Protein AF-A0A382ZLI9-F1 (afdb_monomer_lite)

Organism: NCBI:txid408172

Radius of gyration: 22.4 Å; chains: 1; bounding box: 57×38×58 Å

Secondary structure (DSSP, 8-state):
-TT--HHHHHHHHHHHTTPPTTTSHHHHHHHHTTS--TTHHHIIIIIEEE-TTS-EEE-GGGB-TTTSSSSB-HHHHHHHTSPPPPTTSPP-HHHHHHHHHHHHHHHHHHHHHHHHHHHHH--SEEE--SGGGG-HHHHHHHHHHSS-SEEE--S--SHHHHHHHHHHIIIIIIS-PPP-----HHHHHHHHH--S----HHHHHHHHHHTT-------HHHHHHHHHHHHHTT----EE-SSPPPSSS--SSEE-

Foldseek 3Di:
DPPFDLLLLLQQLQQLQAHDGPPRSVVLLVLLVLAAQPCQVVCCVQQWPADQLLRIDGPCVQACVVPDPHGGDPVVCVSLVHGRDHNPDDDDHSSNNSSNNSLVNSLVSVLSNLQNVCVVPVDQEEEDAAPSVVNVVSVVCCPVVNNHPYYHYAQHRHPVCVVVVVVCCCVCPVVVDDDDDDPDPVVVCCVRWQPADFDDPVRVVVVCVVVVHDDDDDDPVRVVVVVVVCVVVVHDDFAAHHGHTDHDDDDRHGGD

Sequence (256 aa):
RWPHSIGMFYSAFTYFLGFRVNEGEYKLMGLSAYGKPKYYDLILNEILDVKNDGSLHLNLKYFAFTYDKVMTNQKFAELFGIPRREENIKAEQIHYDIAASAQKVLEDIMLKMVNHVHKKTGMKNLCLGGGVALNGVANYRILKEGPFESVHIPPSPGDGGSAIGCAQYLYYIHKKQRRIIVQDHAKRIQENVYVGPSFSNDEIKSFLEENNIDYEYLTREQLLQTTAKLISEQNVVGWYQGKIEWGPRALGNRSI

pLDDT: mean 95.66, std 3.53, range [74.06, 98.88]

InterPro domains:
  IPR003696 Carbamoyltransferase [PF02543] (2-167)
  IPR031730 Carbamoyltransferase, C-terminal [PF16861] (228-256)
  IPR038152 Carbamoyltransferase, C-terminal domain superfamily [G3DSA:3.90.870.20] (190-256)
  IPR043129 ATPase, nucleotide binding domain [SSF53067] (6-170)
  IPR051338 NodU/CmcH Carbamoyltransferase [PTHR34847] (2-256)

Structure (mmCIF, N/CA/C/O backbone):
data_AF-A0A382ZLI9-F1
#
_entry.id   AF-A0A382ZLI9-F1
#
loop_
_atom_site.group_PDB
_atom_site.id
_atom_site.type_symbol
_atom_site.label_atom_id
_atom_site.label_alt_id
_atom_site.label_comp_id
_atom_site.label_asym_id
_atom_site.label_entity_id
_atom_site.label_seq_id
_atom_site.pdbx_PDB_ins_code
_atom_site.Cartn_x
_atom_site.Cartn_y
_atom_site.Cartn_z
_atom_site.occupancy
_atom_site.B_iso_or_equiv
_atom_site.auth_seq_id
_atom_site.auth_comp_id
_atom_site.auth_asym_id
_atom_site.auth_atom_id
_atom_site.pdbx_PDB_model_num
ATOM 1 N N . ARG A 1 1 ? 0.701 -5.351 20.140 1.00 74.06 1 ARG A N 1
ATOM 2 C CA . ARG A 1 1 ? 1.267 -6.733 20.131 1.00 74.06 1 ARG A CA 1
ATOM 3 C C . ARG A 1 1 ? 0.155 -7.672 19.693 1.00 74.06 1 ARG A C 1
ATOM 5 O O . ARG A 1 1 ? -0.984 -7.354 20.013 1.00 74.06 1 ARG A O 1
ATOM 12 N N . TRP A 1 2 ? 0.454 -8.766 18.975 1.00 84.06 2 TRP A N 1
ATOM 13 C CA . TRP A 1 2 ? -0.556 -9.778 18.621 1.00 84.06 2 TRP A CA 1
ATOM 14 C C . TRP A 1 2 ? -1.451 -10.102 19.830 1.00 84.06 2 TRP A C 1
ATOM 16 O O . TRP A 1 2 ? -0.901 -10.273 20.923 1.00 84.06 2 TRP A O 1
ATOM 26 N N . PRO A 1 3 ? -2.784 -10.160 19.667 1.00 90.75 3 PRO A N 1
ATOM 27 C CA . PRO A 1 3 ? -3.559 -10.014 18.421 1.00 90.75 3 PRO A CA 1
ATOM 28 C C . PRO A 1 3 ? -3.875 -8.570 17.995 1.00 90.75 3 PRO A C 1
ATOM 30 O O . PRO A 1 3 ? -4.443 -8.346 16.931 1.00 90.75 3 PRO A O 1
ATOM 33 N N . HIS A 1 4 ? -3.510 -7.570 18.792 1.00 95.75 4 HIS A N 1
ATOM 34 C CA . HIS A 1 4 ? -3.874 -6.173 18.565 1.00 95.75 4 HIS A CA 1
ATOM 35 C C . HIS A 1 4 ? -2.957 -5.517 17.522 1.00 95.75 4 HIS A C 1
ATOM 37 O O . HIS A 1 4 ? -1.845 -5.067 17.828 1.00 95.75 4 HIS A O 1
ATOM 43 N N . SER A 1 5 ? -3.427 -5.518 16.273 1.00 95.50 5 SER A N 1
ATOM 44 C CA . SER A 1 5 ? -2.726 -5.007 15.095 1.00 95.50 5 SER A CA 1
ATOM 45 C C . SER A 1 5 ? -3.677 -4.216 14.200 1.00 95.50 5 SER A C 1
ATOM 47 O O . SER A 1 5 ? -4.774 -4.675 13.885 1.00 95.50 5 SER A O 1
ATOM 49 N N . ILE A 1 6 ? -3.216 -3.053 13.736 1.00 96.88 6 ILE A N 1
ATOM 50 C CA . ILE A 1 6 ? -3.929 -2.237 12.748 1.00 96.88 6 ILE A CA 1
ATOM 51 C C . ILE A 1 6 ? -4.066 -2.958 11.394 1.00 96.88 6 ILE A C 1
ATOM 53 O O . ILE A 1 6 ? -5.072 -2.810 10.706 1.00 96.88 6 ILE A O 1
ATOM 57 N N . GLY A 1 7 ? -3.096 -3.810 11.045 1.00 96.62 7 GLY A N 1
ATOM 58 C CA . GLY A 1 7 ? -3.185 -4.664 9.861 1.00 96.62 7 GLY A CA 1
ATOM 59 C C . GLY A 1 7 ? -4.274 -5.726 10.000 1.00 96.62 7 GLY A C 1
ATOM 60 O O . GLY A 1 7 ? -5.036 -5.939 9.063 1.00 96.62 7 GLY A O 1
ATOM 61 N N . MET A 1 8 ? -4.417 -6.331 11.186 1.00 96.50 8 MET A N 1
ATOM 62 C CA . MET A 1 8 ? -5.479 -7.315 11.452 1.00 96.50 8 MET A CA 1
ATOM 63 C C . MET A 1 8 ? -6.866 -6.678 11.458 1.00 96.50 8 MET A C 1
ATOM 65 O O . MET A 1 8 ? -7.803 -7.265 10.924 1.00 96.50 8 MET A O 1
ATOM 69 N N . PHE A 1 9 ? -6.985 -5.462 12.001 1.00 97.94 9 PHE A N 1
ATOM 70 C CA . PHE A 1 9 ? -8.187 -4.641 11.871 1.00 97.94 9 PHE A CA 1
ATOM 71 C C . PHE A 1 9 ? -8.585 -4.489 10.399 1.00 97.94 9 PHE A C 1
ATOM 73 O O . PHE A 1 9 ? -9.679 -4.888 10.011 1.00 97.94 9 PHE A O 1
ATOM 80 N N . TYR A 1 10 ? -7.676 -3.988 9.564 1.00 98.25 10 TYR A N 1
ATOM 81 C CA . TYR A 1 10 ? -7.975 -3.715 8.160 1.00 98.25 10 TYR A CA 1
ATOM 82 C C . TYR A 1 10 ? -8.255 -4.996 7.354 1.00 98.25 10 TYR A C 1
ATOM 84 O O . TYR A 1 10 ? -9.170 -5.045 6.531 1.00 98.25 10 TYR A O 1
ATOM 92 N N . SER A 1 11 ? -7.531 -6.075 7.661 1.00 97.44 11 SER A N 1
ATOM 93 C CA . SER A 1 11 ? -7.738 -7.406 7.076 1.00 97.44 11 SER A CA 1
ATOM 94 C C . SER A 1 11 ? -9.110 -7.987 7.433 1.00 97.44 11 SER A C 1
ATOM 96 O O . SER A 1 11 ? -9.738 -8.655 6.616 1.00 97.44 11 SER A O 1
ATOM 98 N N . ALA A 1 12 ? -9.621 -7.719 8.637 1.00 98.06 12 ALA A N 1
ATOM 99 C CA . ALA A 1 12 ? -10.939 -8.189 9.049 1.00 98.06 12 ALA A CA 1
ATOM 100 C C . ALA A 1 12 ? -12.072 -7.512 8.269 1.00 98.06 12 ALA A C 1
ATOM 102 O O . ALA A 1 12 ? -12.999 -8.196 7.843 1.00 98.06 12 ALA A O 1
ATOM 103 N N . PHE A 1 13 ? -11.973 -6.206 8.004 1.00 98.44 13 PHE A N 1
ATOM 104 C CA . PHE A 1 13 ? -12.911 -5.515 7.109 1.00 98.44 13 PHE A CA 1
ATOM 105 C C . PHE A 1 13 ? -12.759 -5.974 5.658 1.00 98.44 13 PHE A C 1
ATOM 107 O O . PHE A 1 13 ? -13.758 -6.152 4.966 1.00 98.44 13 PHE A O 1
ATOM 114 N N . THR A 1 14 ? -11.527 -6.237 5.216 1.00 98.00 14 THR A N 1
ATOM 115 C CA . THR A 1 14 ? -11.241 -6.792 3.883 1.00 98.00 14 THR A CA 1
ATOM 116 C C . THR A 1 14 ? -11.972 -8.124 3.699 1.00 98.00 14 THR A C 1
ATOM 118 O O . THR A 1 14 ? -12.732 -8.293 2.746 1.00 98.00 14 THR A O 1
ATOM 121 N N . TYR A 1 15 ? -11.837 -9.021 4.677 1.00 97.81 15 TYR A N 1
ATOM 122 C CA . TYR A 1 15 ? -12.546 -10.297 4.731 1.00 97.81 15 TYR A CA 1
ATOM 123 C C . TYR A 1 15 ? -14.068 -10.134 4.825 1.00 97.81 15 TYR A C 1
ATOM 125 O O . TYR A 1 15 ? -14.816 -10.828 4.130 1.00 97.81 15 TYR A O 1
ATOM 133 N N . PHE A 1 16 ? -14.539 -9.217 5.678 1.00 98.25 16 PHE A N 1
ATOM 134 C CA . PHE A 1 16 ? -15.965 -8.984 5.896 1.00 98.25 16 PHE A CA 1
ATOM 135 C C . PHE A 1 16 ? -16.672 -8.501 4.622 1.00 98.25 16 PHE A C 1
ATOM 137 O O . PHE A 1 16 ? -17.784 -8.929 4.317 1.00 98.25 16 PHE A O 1
ATOM 144 N N . LEU A 1 17 ? -15.990 -7.669 3.833 1.00 97.88 17 LEU A N 1
ATOM 145 C CA . LEU A 1 17 ? -16.470 -7.168 2.546 1.00 97.88 17 LEU A CA 1
ATOM 146 C C . LEU A 1 17 ? -16.153 -8.115 1.376 1.00 97.88 17 LEU A C 1
ATOM 148 O O . LEU A 1 17 ? -16.248 -7.727 0.211 1.00 97.88 17 LEU A O 1
ATOM 152 N N . GLY A 1 18 ? -15.837 -9.377 1.667 1.00 96.69 18 GLY A N 1
ATOM 153 C CA . GLY A 1 18 ? -15.761 -10.442 0.671 1.00 96.69 18 GLY A CA 1
ATOM 154 C C . GLY A 1 18 ? -14.494 -10.438 -0.170 1.00 96.69 18 GLY A C 1
ATOM 155 O O . GLY A 1 18 ? -14.489 -11.041 -1.237 1.00 96.69 18 GLY A O 1
ATOM 156 N N . PHE A 1 19 ? -13.436 -9.761 0.274 1.00 96.44 19 PHE A N 1
ATOM 157 C CA . PHE A 1 19 ? -12.132 -9.825 -0.374 1.00 96.44 19 PHE A CA 1
ATOM 158 C C . PHE A 1 19 ? -11.202 -10.800 0.348 1.00 96.44 19 PHE A C 1
ATOM 160 O O . PHE A 1 19 ? -11.315 -11.045 1.551 1.00 96.44 19 PHE A O 1
ATOM 167 N N . ARG A 1 20 ? -10.247 -11.350 -0.403 1.00 94.44 20 ARG A N 1
ATOM 168 C CA . ARG A 1 20 ? -9.240 -12.272 0.121 1.00 94.44 20 ARG A CA 1
ATOM 169 C C . ARG A 1 20 ? -8.236 -11.543 1.016 1.00 94.44 20 ARG A C 1
ATOM 171 O O . ARG A 1 20 ? -7.722 -10.499 0.643 1.00 94.44 20 ARG A O 1
ATOM 178 N N . VAL A 1 21 ? -7.941 -12.096 2.187 1.00 92.75 21 VAL A N 1
ATOM 179 C CA . VAL A 1 21 ? -6.941 -11.539 3.118 1.00 92.75 21 VAL A CA 1
ATOM 180 C C . VAL A 1 21 ? -5.531 -11.693 2.540 1.00 92.75 21 VAL A C 1
ATOM 182 O O . VAL A 1 21 ? -5.254 -12.690 1.875 1.00 92.75 21 VAL A O 1
ATOM 185 N N . ASN A 1 22 ? -4.652 -10.727 2.813 1.00 86.88 22 ASN A N 1
ATOM 186 C CA . ASN A 1 22 ? -3.278 -10.578 2.308 1.00 86.88 22 ASN A CA 1
ATOM 187 C C . ASN A 1 22 ? -3.155 -10.268 0.806 1.00 86.88 22 ASN A C 1
ATOM 189 O O . ASN A 1 22 ? -2.046 -10.094 0.304 1.00 86.88 22 ASN A O 1
ATOM 193 N N . GLU A 1 23 ? -4.275 -10.196 0.091 1.00 86.94 23 GLU A N 1
ATOM 194 C CA . GLU A 1 23 ? -4.329 -9.859 -1.334 1.00 86.94 23 GLU A CA 1
ATOM 195 C C . GLU A 1 23 ? -5.367 -8.770 -1.628 1.00 86.94 23 GLU A C 1
ATOM 197 O O . GLU A 1 23 ? -5.248 -8.051 -2.607 1.00 86.94 23 GLU A O 1
ATOM 202 N N . GLY A 1 24 ? -6.414 -8.642 -0.821 1.00 92.62 24 GLY A N 1
ATOM 203 C CA . GLY A 1 24 ? -7.594 -7.829 -1.095 1.00 92.62 24 GLY A CA 1
ATOM 204 C C . GLY A 1 24 ? -7.606 -6.474 -0.402 1.00 92.62 24 GLY A C 1
ATOM 205 O O . GLY A 1 24 ? -8.517 -5.685 -0.640 1.00 92.62 24 GLY A O 1
ATOM 206 N N . GLU A 1 25 ? -6.620 -6.159 0.433 1.00 95.88 25 GLU A N 1
ATOM 207 C CA . GLU A 1 25 ? -6.584 -4.916 1.209 1.00 95.88 25 GLU A CA 1
ATOM 208 C C . GLU A 1 25 ? -6.544 -3.690 0.283 1.00 95.88 25 GLU A C 1
ATOM 210 O O . GLU A 1 25 ? -7.171 -2.670 0.563 1.00 95.88 25 GLU A O 1
ATOM 215 N N . TYR A 1 26 ? -5.887 -3.788 -0.878 1.00 93.69 26 TYR A N 1
ATOM 216 C CA . TYR A 1 26 ? -5.930 -2.709 -1.870 1.00 93.69 26 TYR A CA 1
ATOM 217 C C . TYR A 1 26 ? -7.315 -2.563 -2.520 1.00 93.69 26 TYR A C 1
ATOM 219 O O . TYR A 1 26 ? -7.670 -1.460 -2.937 1.00 93.69 26 TYR A O 1
ATOM 227 N N . LYS A 1 27 ? -8.104 -3.646 -2.600 1.00 95.62 27 LYS A N 1
ATOM 228 C CA . LYS A 1 27 ? -9.494 -3.595 -3.072 1.00 95.62 27 LYS A CA 1
ATOM 229 C C . LYS A 1 27 ? -10.368 -2.902 -2.037 1.00 95.62 27 LYS A C 1
ATOM 231 O O . LYS A 1 27 ? -11.158 -2.055 -2.428 1.00 95.62 27 LYS A O 1
ATOM 236 N N . LEU A 1 28 ? -10.181 -3.175 -0.739 1.00 97.69 28 LEU A N 1
ATOM 237 C CA . LEU A 1 28 ? -10.840 -2.423 0.339 1.00 97.69 28 LEU A CA 1
ATOM 238 C C . LEU A 1 28 ? -10.507 -0.925 0.254 1.00 97.69 28 LEU A C 1
ATOM 240 O O . LEU A 1 28 ? -11.407 -0.088 0.322 1.00 97.69 28 LEU A O 1
ATOM 244 N N . MET A 1 29 ? -9.233 -0.593 0.031 1.00 97.69 29 MET A N 1
ATOM 245 C CA . MET A 1 29 ? -8.782 0.787 -0.155 1.00 97.69 29 MET A CA 1
ATOM 246 C C . MET A 1 29 ? -9.472 1.450 -1.355 1.00 97.69 29 MET A C 1
ATOM 248 O O . MET A 1 29 ? -9.994 2.551 -1.216 1.00 97.69 29 MET A O 1
ATOM 252 N N . GLY A 1 30 ? -9.547 0.786 -2.512 1.00 97.06 30 GLY A N 1
ATOM 253 C CA . GLY A 1 30 ? -10.284 1.304 -3.672 1.00 97.06 30 GLY A CA 1
ATOM 254 C C . GLY A 1 30 ? -11.791 1.425 -3.422 1.00 97.06 30 GLY A C 1
ATOM 255 O O . GLY A 1 30 ? -12.401 2.432 -3.767 1.00 97.06 30 GLY A O 1
ATOM 256 N N . LEU A 1 31 ? -12.381 0.431 -2.754 1.00 96.88 31 LEU A N 1
ATOM 257 C CA . LEU A 1 31 ? -13.801 0.385 -2.403 1.00 96.88 31 LEU A CA 1
ATOM 258 C C . LEU A 1 31 ? -14.208 1.572 -1.518 1.00 96.88 31 LEU A C 1
ATOM 260 O O . LEU A 1 31 ? -15.302 2.112 -1.669 1.00 96.88 31 LEU A O 1
ATOM 264 N N . SER A 1 32 ? -13.309 2.000 -0.629 1.00 98.31 32 SER A N 1
ATOM 265 C CA . SER A 1 32 ? -13.537 3.106 0.304 1.00 98.31 32 SER A CA 1
ATOM 266 C C . SER A 1 32 ? -13.829 4.447 -0.383 1.00 98.31 32 SER A C 1
ATOM 268 O O . SER A 1 32 ? -14.565 5.263 0.167 1.00 98.31 32 SER A O 1
ATOM 270 N N . ALA A 1 33 ? -13.329 4.657 -1.607 1.00 97.88 33 ALA A N 1
ATOM 271 C CA . ALA A 1 33 ? -13.516 5.899 -2.358 1.00 97.88 33 ALA A CA 1
ATOM 272 C C . ALA A 1 33 ? -14.968 6.122 -2.829 1.00 97.88 33 ALA A C 1
ATOM 274 O O . ALA A 1 33 ? -15.342 7.247 -3.150 1.00 97.88 33 ALA A O 1
ATOM 275 N N . TYR A 1 34 ? -15.791 5.069 -2.854 1.00 97.94 34 TYR A N 1
ATOM 276 C CA . TYR A 1 34 ? -17.194 5.122 -3.284 1.00 97.94 34 TYR A CA 1
ATOM 277 C C . TYR A 1 34 ? -18.180 5.350 -2.123 1.00 97.94 34 TYR A C 1
ATOM 279 O O . TYR A 1 34 ? -19.394 5.419 -2.333 1.00 97.94 34 TYR A O 1
ATOM 287 N N . GLY A 1 35 ? -17.684 5.420 -0.886 1.00 98.25 35 GLY A N 1
ATOM 288 C CA . GLY A 1 35 ? -18.507 5.468 0.319 1.00 98.25 35 GLY A CA 1
ATOM 289 C C . GLY A 1 35 ? -18.445 6.788 1.072 1.00 98.25 35 GLY A C 1
ATOM 290 O O . GLY A 1 35 ? -17.661 7.688 0.773 1.00 98.25 35 GLY A O 1
ATOM 291 N N . LYS A 1 36 ? -19.265 6.880 2.118 1.00 98.62 36 LYS A N 1
ATOM 292 C CA . LYS A 1 36 ? -19.167 7.896 3.171 1.00 98.62 36 LYS A CA 1
ATOM 293 C C . LYS A 1 36 ? -18.869 7.208 4.504 1.00 98.62 36 LYS A C 1
ATOM 295 O O . LYS A 1 36 ? -19.471 6.174 4.778 1.00 98.62 36 LYS A O 1
ATOM 300 N N . PRO A 1 37 ? -18.017 7.776 5.375 1.00 98.56 37 PRO A N 1
ATOM 301 C CA . PRO A 1 37 ? -17.564 7.112 6.596 1.00 98.56 37 PRO A CA 1
ATOM 302 C C . PRO A 1 37 ? -18.619 7.114 7.725 1.00 98.56 37 PRO A C 1
ATOM 304 O O . PRO A 1 37 ? -18.332 7.512 8.851 1.00 98.56 37 PRO A O 1
ATOM 307 N N . LYS A 1 38 ? -19.838 6.633 7.458 1.00 98.56 38 LYS A N 1
ATOM 308 C CA . LYS A 1 38 ? -20.991 6.652 8.379 1.00 98.56 38 LYS A CA 1
ATOM 309 C C . LYS A 1 38 ? -20.807 5.806 9.640 1.00 98.56 38 LYS A C 1
ATOM 311 O O . LYS A 1 38 ? -21.362 6.136 10.676 1.00 98.56 38 LYS A O 1
ATOM 316 N N . TYR A 1 39 ? -20.020 4.738 9.558 1.00 98.75 39 TYR A N 1
ATOM 317 C CA . TYR A 1 39 ? -19.729 3.818 10.661 1.00 98.75 39 TYR A CA 1
ATOM 318 C C . TYR A 1 39 ? -18.438 4.167 11.414 1.00 98.75 39 TYR A C 1
ATOM 320 O O . TYR A 1 39 ? -17.938 3.348 12.178 1.00 98.75 39 TYR A O 1
ATOM 328 N N . TYR A 1 40 ? -17.859 5.352 11.193 1.00 98.75 40 TYR A N 1
ATOM 329 C CA . TYR A 1 40 ? -16.583 5.734 11.805 1.00 98.75 40 TYR A CA 1
ATOM 330 C C . TYR A 1 40 ? -16.649 5.693 13.340 1.00 98.75 40 TYR A C 1
ATOM 332 O O . TYR A 1 40 ? -15.834 5.016 13.967 1.00 98.75 40 TYR A O 1
ATOM 340 N N . ASP A 1 41 ? -17.657 6.340 13.932 1.00 98.44 41 ASP A N 1
ATOM 341 C CA . ASP A 1 41 ? -17.822 6.376 15.389 1.00 98.44 41 ASP A CA 1
ATOM 342 C C . ASP A 1 41 ? -18.170 4.993 15.950 1.00 98.44 41 ASP A C 1
ATOM 344 O O . ASP A 1 41 ? -17.634 4.590 16.977 1.00 98.44 41 ASP A O 1
ATOM 348 N N . LEU A 1 42 ? -19.002 4.221 15.239 1.00 98.62 42 LEU A N 1
ATOM 349 C CA . LEU A 1 42 ? -19.332 2.846 15.626 1.00 98.62 42 LEU A CA 1
ATOM 350 C C . LEU A 1 42 ? -18.069 1.983 15.734 1.00 98.62 42 LEU A C 1
ATOM 352 O O . LEU A 1 42 ? -17.870 1.286 16.726 1.00 98.62 42 LEU A O 1
ATOM 356 N N . ILE A 1 43 ? -17.190 2.054 14.732 1.00 98.62 43 ILE A N 1
ATOM 357 C CA . ILE A 1 43 ? -15.939 1.294 14.714 1.00 98.62 43 ILE A CA 1
ATOM 358 C C . ILE A 1 43 ? -15.028 1.716 15.874 1.00 98.62 43 ILE A C 1
ATOM 360 O O . ILE A 1 43 ? -14.469 0.849 16.547 1.00 98.62 43 ILE A O 1
ATOM 364 N N . LEU A 1 44 ? -14.880 3.019 16.125 1.00 97.38 44 LEU A N 1
ATOM 365 C CA . LEU A 1 44 ? -14.038 3.515 17.217 1.00 97.38 44 LEU A CA 1
ATOM 366 C C . LEU A 1 44 ? -14.583 3.209 18.610 1.00 97.38 44 LEU A C 1
ATOM 368 O O . LEU A 1 44 ? -13.788 3.101 19.534 1.00 97.38 44 LEU A O 1
ATOM 372 N N . ASN A 1 45 ? -15.899 3.086 18.763 1.00 97.50 45 ASN A N 1
ATOM 373 C CA . ASN A 1 45 ? -16.515 2.831 20.062 1.00 97.50 45 ASN A CA 1
ATOM 374 C C . ASN A 1 45 ? -16.604 1.332 20.382 1.00 97.50 45 ASN A C 1
ATOM 376 O O . ASN A 1 45 ? -16.458 0.942 21.537 1.00 97.50 45 ASN A O 1
ATOM 380 N N . GLU A 1 46 ? -16.835 0.487 19.373 1.00 98.19 46 GLU A N 1
ATOM 381 C CA . GLU A 1 46 ? -17.130 -0.937 19.583 1.00 98.19 46 GLU A CA 1
ATOM 382 C C . GLU A 1 46 ? -15.966 -1.863 19.226 1.00 98.19 46 GLU A C 1
ATOM 384 O O . GLU A 1 46 ? -15.692 -2.829 19.944 1.00 98.19 46 GLU A O 1
ATOM 389 N N . ILE A 1 47 ? -15.281 -1.605 18.108 1.00 97.94 47 ILE A N 1
ATOM 390 C CA . ILE A 1 47 ? -14.295 -2.536 17.535 1.00 97.94 47 ILE A CA 1
ATOM 391 C C . ILE A 1 47 ? -12.887 -2.292 18.088 1.00 97.94 47 ILE A C 1
ATOM 393 O O . ILE A 1 47 ? -12.079 -3.226 18.161 1.00 97.94 47 ILE A O 1
ATOM 397 N N . LEU A 1 48 ? -12.575 -1.056 18.468 1.00 96.88 48 LEU A N 1
ATOM 398 C CA . LEU A 1 48 ? -11.235 -0.621 18.844 1.00 96.88 48 LEU A CA 1
ATOM 399 C C . LEU A 1 48 ? -11.247 0.168 20.152 1.00 96.88 48 LEU A C 1
ATOM 401 O O . LEU A 1 48 ? -12.149 0.943 20.412 1.00 96.88 48 LEU A O 1
ATOM 405 N N . ASP A 1 49 ? -10.172 0.043 20.920 1.00 96.56 49 ASP A N 1
ATOM 406 C CA . ASP A 1 49 ? -9.775 1.009 21.940 1.00 96.56 49 ASP A CA 1
ATOM 407 C C . ASP A 1 49 ? -8.467 1.659 21.479 1.00 96.56 49 ASP A C 1
ATOM 409 O O . ASP A 1 49 ? -7.415 1.016 21.505 1.00 96.56 49 ASP A O 1
ATOM 413 N N . VAL A 1 50 ? -8.537 2.903 20.995 1.00 97.25 50 VAL A N 1
ATOM 414 C CA . VAL A 1 50 ? -7.395 3.651 20.442 1.00 97.25 50 VAL A CA 1
ATOM 415 C C . VAL A 1 50 ? -6.955 4.732 21.421 1.00 97.25 50 VAL A C 1
ATOM 417 O O . VAL A 1 50 ? -7.743 5.584 21.828 1.00 97.25 50 VAL A O 1
ATOM 420 N N . LYS A 1 51 ? -5.665 4.760 21.756 1.00 96.88 51 LYS A N 1
ATOM 421 C CA . LYS A 1 51 ? -5.070 5.782 22.623 1.00 96.88 51 LYS A CA 1
ATOM 422 C C . LYS A 1 51 ? -4.507 6.954 21.821 1.00 96.88 51 LYS A C 1
ATOM 424 O O . LYS A 1 51 ? -4.347 6.911 20.601 1.00 96.88 51 LYS A O 1
ATOM 429 N N . ASN A 1 52 ? -4.176 8.036 22.523 1.00 96.12 52 ASN A N 1
ATOM 430 C CA . ASN A 1 52 ? -3.676 9.270 21.905 1.00 96.12 52 ASN A CA 1
ATOM 431 C C . ASN A 1 52 ? -2.333 9.111 21.177 1.00 96.12 52 ASN A C 1
ATOM 433 O O . ASN A 1 52 ? -2.041 9.897 20.279 1.00 96.12 52 ASN A O 1
ATOM 437 N N . ASP A 1 53 ? -1.533 8.111 21.541 1.00 96.25 53 ASP A N 1
ATOM 438 C CA . ASP A 1 53 ? -0.284 7.758 20.861 1.00 96.25 53 ASP A CA 1
ATOM 439 C C . ASP A 1 53 ? -0.482 6.838 19.643 1.00 96.25 53 ASP A C 1
ATOM 441 O O . ASP A 1 53 ? 0.485 6.470 18.981 1.00 96.25 53 ASP A O 1
ATOM 445 N N . GLY A 1 54 ? -1.728 6.468 19.339 1.00 96.19 54 GLY A N 1
ATOM 446 C CA . GLY A 1 54 ? -2.068 5.533 18.273 1.00 96.19 54 GLY A CA 1
ATOM 447 C C . GLY A 1 54 ? -1.912 4.065 18.667 1.00 96.19 54 GLY A C 1
ATOM 448 O O . GLY A 1 54 ? -2.216 3.199 17.850 1.00 96.19 54 GLY A O 1
ATOM 449 N N . SER A 1 55 ? -1.487 3.747 19.895 1.00 96.00 55 SER A N 1
ATOM 450 C CA . SER A 1 55 ? -1.602 2.377 20.397 1.00 96.00 55 SER A CA 1
ATOM 451 C C . SER A 1 55 ? -3.074 1.961 20.426 1.00 96.00 55 SER A C 1
ATOM 453 O O . SER A 1 55 ? -3.966 2.782 20.651 1.00 96.00 55 SER A O 1
ATOM 455 N N . LEU A 1 56 ? -3.334 0.690 20.127 1.00 96.62 56 LEU A N 1
ATOM 456 C CA . LEU A 1 56 ? -4.693 0.186 19.968 1.00 96.62 56 LEU A CA 1
ATOM 457 C C . LEU A 1 56 ? -4.854 -1.204 20.567 1.00 96.62 56 LEU A C 1
ATOM 459 O O . LEU A 1 56 ? -3.938 -2.030 20.500 1.00 96.62 56 LEU A O 1
ATOM 463 N N . HIS A 1 57 ? -6.062 -1.483 21.044 1.00 97.19 57 HIS A N 1
ATOM 464 C CA . HIS A 1 57 ? -6.548 -2.825 21.322 1.00 97.19 57 HIS A CA 1
ATOM 465 C C . HIS A 1 57 ? -7.799 -3.120 20.499 1.00 97.19 57 HIS A C 1
ATOM 467 O O . HIS A 1 57 ? -8.764 -2.369 20.507 1.00 97.19 57 HIS A O 1
ATOM 473 N N . LEU A 1 58 ? -7.776 -4.244 19.785 1.00 97.75 58 LEU A N 1
ATOM 474 C CA . LEU A 1 58 ? -8.972 -4.809 19.161 1.00 97.75 58 LEU A CA 1
ATOM 475 C C . LEU A 1 58 ? -9.903 -5.403 20.219 1.00 97.75 58 LEU A C 1
ATOM 477 O O . LEU A 1 58 ? -9.448 -6.179 21.065 1.00 97.75 58 LEU A O 1
ATOM 481 N N . ASN A 1 59 ? -11.198 -5.122 20.111 1.00 97.44 59 ASN A N 1
ATOM 482 C CA . ASN A 1 59 ? -12.230 -5.808 20.873 1.00 97.44 59 ASN A CA 1
ATOM 483 C C . ASN A 1 59 ? -12.468 -7.206 20.286 1.00 97.44 59 ASN A C 1
ATOM 485 O O . ASN A 1 59 ? -13.258 -7.396 19.359 1.00 97.44 59 ASN A O 1
ATOM 489 N N . LEU A 1 60 ? -11.767 -8.201 20.838 1.00 96.62 60 LEU A N 1
ATOM 490 C CA . LEU A 1 60 ? -11.738 -9.578 20.329 1.00 96.62 60 LEU A CA 1
ATOM 491 C C . LEU A 1 60 ? -13.109 -10.274 20.311 1.00 96.62 60 LEU A C 1
ATOM 493 O O . LEU A 1 60 ? -13.248 -11.295 19.645 1.00 96.62 60 LEU A O 1
ATOM 497 N N . LYS A 1 61 ? -14.142 -9.702 20.951 1.00 97.06 61 LYS A N 1
ATOM 498 C CA . LYS A 1 61 ? -15.537 -10.165 20.863 1.00 97.06 61 LYS A CA 1
ATOM 499 C C . LYS A 1 61 ? -16.031 -10.297 19.417 1.00 97.06 61 LYS A C 1
ATOM 501 O O . LYS A 1 61 ? -16.859 -11.169 19.160 1.00 97.06 61 LYS A O 1
ATOM 506 N N . TYR A 1 62 ? -15.555 -9.451 18.504 1.00 97.62 62 TYR A N 1
ATOM 507 C CA . TYR A 1 62 ? -16.022 -9.383 17.112 1.00 97.62 62 TYR A CA 1
ATOM 508 C C . TYR A 1 62 ? -15.133 -10.160 16.122 1.00 97.62 62 TYR A C 1
ATOM 510 O O . TYR A 1 62 ? -15.466 -10.297 14.945 1.00 97.62 62 TYR A O 1
ATOM 518 N N . PHE A 1 63 ? -13.998 -10.685 16.583 1.00 97.25 63 PHE A N 1
ATOM 519 C CA . PHE A 1 63 ? -13.001 -11.319 15.726 1.00 97.25 63 PHE A CA 1
ATOM 520 C C . PHE A 1 63 ? -12.932 -12.825 15.970 1.00 97.25 63 PHE A C 1
ATOM 522 O O . PHE A 1 63 ? -13.235 -13.308 17.062 1.00 97.25 63 PHE A O 1
ATOM 529 N N . ALA A 1 64 ? -12.532 -13.559 14.934 1.00 96.44 64 ALA A N 1
ATOM 530 C CA . ALA A 1 64 ? -12.427 -15.016 14.959 1.00 96.44 64 ALA A CA 1
ATOM 531 C C . ALA A 1 64 ? -11.013 -15.544 14.688 1.00 96.44 64 ALA A C 1
ATOM 533 O O . ALA A 1 64 ? -10.710 -16.672 15.056 1.00 96.44 64 ALA A O 1
ATOM 534 N N . PHE A 1 65 ? -10.105 -14.716 14.160 1.00 94.94 65 PHE A N 1
ATOM 535 C CA . PHE A 1 65 ? -8.760 -15.136 13.735 1.00 94.94 65 PHE A CA 1
ATOM 536 C C . PHE A 1 65 ? -7.845 -15.655 14.863 1.00 94.94 65 PHE A C 1
ATOM 538 O O . PHE A 1 65 ? -6.716 -16.067 14.607 1.00 94.94 65 PHE A O 1
ATOM 545 N N . THR A 1 66 ? -8.276 -15.578 16.124 1.00 92.75 66 THR A N 1
ATOM 546 C CA . THR A 1 66 ? -7.554 -16.148 17.270 1.00 92.75 66 THR A CA 1
ATOM 547 C C . THR A 1 66 ? -7.976 -17.579 17.604 1.00 92.75 66 THR A C 1
ATOM 549 O O . THR A 1 66 ? -7.244 -18.248 18.328 1.00 92.75 66 THR A O 1
ATOM 552 N N . TYR A 1 67 ? -9.124 -18.051 17.107 1.00 93.00 67 TYR A N 1
ATOM 553 C CA . TYR A 1 67 ? -9.670 -19.386 17.393 1.00 93.00 67 TYR A CA 1
ATOM 554 C C . TYR A 1 67 ? -10.259 -20.101 16.167 1.00 93.00 67 TYR A C 1
ATOM 556 O O . TYR A 1 67 ? -10.668 -21.253 16.283 1.00 93.00 67 TYR A O 1
ATOM 564 N N . ASP A 1 68 ? -10.293 -19.452 15.004 1.00 92.56 68 ASP A N 1
ATOM 565 C CA . ASP A 1 68 ? -10.830 -19.985 13.753 1.00 92.56 68 ASP A CA 1
ATOM 566 C C . ASP A 1 68 ? -9.978 -19.529 12.548 1.00 92.56 68 ASP A C 1
ATOM 568 O O . ASP A 1 68 ? -9.089 -18.682 12.665 1.00 92.56 68 ASP A O 1
ATOM 572 N N . LYS A 1 69 ? -10.250 -20.088 11.367 1.00 91.25 69 LYS A N 1
ATOM 573 C CA . LYS A 1 69 ? -9.607 -19.776 10.080 1.00 91.25 69 LYS A CA 1
ATOM 574 C C . LYS A 1 69 ? -10.237 -18.577 9.359 1.00 91.25 69 LYS A C 1
ATOM 576 O O . LYS A 1 69 ? -9.864 -18.282 8.226 1.00 91.25 69 LYS A O 1
ATOM 581 N N . VAL A 1 70 ? -11.193 -17.902 9.994 1.00 94.75 70 VAL A N 1
ATOM 582 C CA . VAL A 1 70 ? -11.908 -16.732 9.461 1.00 94.75 70 VAL A CA 1
ATOM 583 C C . VAL A 1 70 ? -11.582 -15.481 10.276 1.00 94.75 70 VAL A C 1
ATOM 585 O O . VAL A 1 70 ? -11.183 -15.570 11.435 1.00 94.75 70 VAL A O 1
ATOM 588 N N . MET A 1 71 ? -11.739 -14.291 9.690 1.00 96.44 71 MET A N 1
ATOM 589 C CA . MET A 1 71 ? -11.331 -13.053 10.373 1.00 96.44 71 MET A CA 1
ATOM 590 C C . MET A 1 71 ? -12.375 -12.528 11.359 1.00 96.44 71 MET A C 1
ATOM 592 O O . MET A 1 71 ? -12.024 -12.054 12.441 1.00 96.44 71 MET A O 1
ATOM 596 N N . THR A 1 72 ? -13.652 -12.601 10.990 1.00 97.44 72 THR A N 1
ATOM 597 C CA . THR A 1 72 ? -14.780 -12.016 11.725 1.00 97.44 72 THR A CA 1
ATOM 598 C C . THR A 1 72 ? -15.809 -13.083 12.084 1.00 97.44 72 THR A C 1
ATOM 600 O O . THR A 1 72 ? -15.909 -14.103 11.405 1.00 97.44 72 THR A O 1
ATOM 603 N N . ASN A 1 73 ? -16.559 -12.862 13.166 1.00 97.31 73 ASN A N 1
ATOM 604 C CA . ASN A 1 73 ? -17.621 -13.766 13.619 1.00 97.31 73 ASN A CA 1
ATOM 605 C C . ASN A 1 73 ? -19.021 -13.163 13.408 1.00 97.31 73 ASN A C 1
ATOM 607 O O . ASN A 1 73 ? -19.171 -12.051 12.901 1.00 97.31 73 ASN A O 1
ATOM 611 N N . GLN A 1 74 ? -20.055 -13.887 13.843 1.00 97.38 74 GLN A N 1
ATOM 612 C CA . GLN A 1 74 ? -21.451 -13.465 13.713 1.00 97.38 74 GLN A CA 1
ATOM 613 C C . GLN A 1 74 ? -21.742 -12.106 14.372 1.00 97.38 74 GLN A C 1
ATOM 615 O O . GLN A 1 74 ? -22.479 -11.302 13.811 1.00 97.38 74 GLN A O 1
ATOM 620 N N . LYS A 1 75 ? -21.100 -11.793 15.505 1.00 98.00 75 LYS A N 1
ATOM 621 C CA . LYS A 1 75 ? -21.283 -10.503 16.189 1.00 98.00 75 LYS A CA 1
ATOM 622 C C . LYS A 1 75 ? -20.792 -9.331 15.342 1.00 98.00 75 LYS A C 1
ATOM 624 O O . LYS A 1 75 ? -21.313 -8.230 15.467 1.00 98.00 75 LYS A O 1
ATOM 629 N N . PHE A 1 76 ? -19.785 -9.550 14.493 1.00 98.31 76 PHE A N 1
ATOM 630 C CA . PHE A 1 76 ? -19.329 -8.544 13.534 1.00 98.31 76 PHE A CA 1
ATOM 631 C C . PHE A 1 76 ? -20.418 -8.264 12.493 1.00 98.31 76 PHE A C 1
ATOM 633 O O . PHE A 1 76 ? -20.714 -7.108 12.220 1.00 98.31 76 PHE A O 1
ATOM 640 N N . ALA A 1 77 ? -21.051 -9.310 11.952 1.00 98.06 77 ALA A N 1
ATOM 641 C CA . ALA A 1 77 ? -22.162 -9.167 11.011 1.00 98.06 77 ALA A CA 1
ATOM 642 C C . ALA A 1 77 ? -23.363 -8.447 11.649 1.00 98.06 77 ALA A C 1
ATOM 644 O O . ALA A 1 77 ? -23.897 -7.498 11.080 1.00 98.06 77 ALA A O 1
ATOM 645 N N . GLU A 1 78 ? -23.732 -8.840 12.871 1.00 98.31 78 GLU A N 1
ATOM 646 C CA . GLU A 1 78 ? -24.793 -8.194 13.653 1.00 98.31 78 GLU A CA 1
ATOM 647 C C . GLU A 1 78 ? -24.510 -6.705 13.894 1.00 98.31 78 GLU A C 1
ATOM 649 O O . GLU A 1 78 ? -25.415 -5.888 13.745 1.00 98.31 78 GLU A O 1
ATOM 654 N N . LEU A 1 79 ? -23.258 -6.338 14.197 1.00 98.31 79 LEU A N 1
ATOM 655 C CA . LEU A 1 79 ? -22.861 -4.948 14.442 1.00 98.31 79 LEU A CA 1
ATOM 656 C C . LEU A 1 79 ? -23.113 -4.036 13.231 1.00 98.31 79 LEU A C 1
ATOM 658 O O . LEU A 1 79 ? -23.512 -2.885 13.402 1.00 98.31 79 LEU A O 1
ATOM 662 N N . PHE A 1 80 ? -22.885 -4.538 12.016 1.00 98.06 80 PHE A N 1
ATOM 663 C CA . PHE A 1 80 ? -23.100 -3.780 10.777 1.00 98.06 80 PHE A CA 1
ATOM 664 C C . PHE A 1 80 ? -24.476 -4.020 10.144 1.00 98.06 80 PHE A C 1
ATOM 666 O O . PHE A 1 80 ? -24.803 -3.379 9.146 1.00 98.06 80 PHE A O 1
ATOM 673 N N . GLY A 1 81 ? -25.286 -4.917 10.712 1.00 97.69 81 GLY A N 1
ATOM 674 C CA . GLY A 1 81 ? -26.631 -5.235 10.231 1.00 97.69 81 GLY A CA 1
ATOM 675 C C . GLY A 1 81 ? -26.671 -5.966 8.886 1.00 97.69 81 GLY A C 1
ATOM 676 O O . GLY A 1 81 ? -27.730 -6.023 8.266 1.00 97.69 81 GLY A O 1
ATOM 677 N N . ILE A 1 82 ? -25.544 -6.515 8.423 1.00 97.69 82 ILE A N 1
ATOM 678 C CA . ILE A 1 82 ? -25.443 -7.270 7.168 1.00 97.69 82 ILE A CA 1
ATOM 679 C C . ILE A 1 82 ? -24.569 -8.513 7.352 1.00 97.69 82 ILE A C 1
ATOM 681 O O . ILE A 1 82 ? -23.628 -8.490 8.150 1.00 97.69 82 ILE A O 1
ATOM 685 N N . PRO A 1 83 ? -24.831 -9.605 6.615 1.00 97.25 83 PRO A N 1
ATOM 686 C CA . PRO A 1 83 ? -23.915 -10.734 6.584 1.00 97.25 83 PRO A CA 1
ATOM 687 C C . PRO A 1 83 ? -22.589 -10.344 5.918 1.00 97.25 83 PRO A C 1
ATOM 689 O O . PRO A 1 83 ? -22.487 -9.344 5.205 1.00 97.25 83 PRO A O 1
ATOM 692 N N . ARG A 1 84 ? -21.567 -11.184 6.112 1.00 96.94 84 ARG A N 1
ATOM 693 C CA . ARG A 1 84 ? -20.327 -11.099 5.333 1.00 96.94 84 ARG A CA 1
ATOM 694 C C . ARG A 1 84 ? -20.662 -11.152 3.840 1.00 96.94 84 ARG A C 1
ATOM 696 O O . ARG A 1 84 ? -21.378 -12.055 3.411 1.00 96.94 84 ARG A O 1
ATOM 703 N N . ARG A 1 85 ? -20.088 -10.246 3.048 1.00 96.81 85 ARG A N 1
ATOM 704 C CA . ARG A 1 85 ? -20.251 -10.267 1.590 1.00 96.81 85 ARG A CA 1
ATOM 705 C C . ARG A 1 85 ? -19.509 -11.465 0.997 1.00 96.81 85 ARG A C 1
ATOM 707 O O . ARG A 1 85 ? -18.364 -11.738 1.358 1.00 96.81 85 ARG A O 1
ATOM 714 N N . GLU A 1 86 ? -20.130 -12.159 0.054 1.00 94.00 86 GLU A N 1
ATOM 715 C CA . GLU A 1 86 ? -19.432 -13.134 -0.786 1.00 94.00 86 GLU A CA 1
ATOM 716 C C . GLU A 1 86 ? -18.732 -12.433 -1.955 1.00 94.00 86 GLU A C 1
ATOM 718 O O . GLU A 1 86 ? -19.191 -11.396 -2.433 1.00 94.00 86 GLU A O 1
ATOM 723 N N . GLU A 1 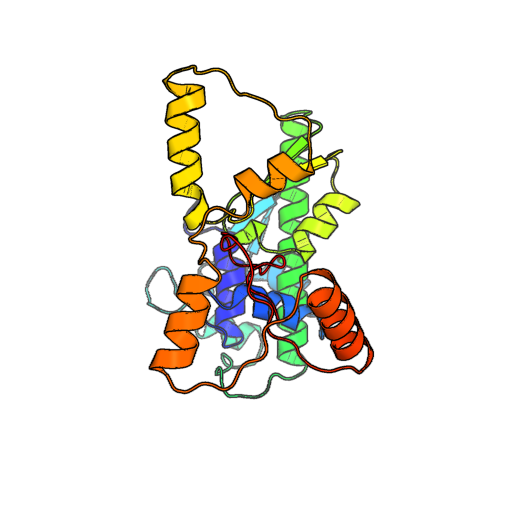87 ? -17.618 -12.989 -2.435 1.00 87.38 87 GLU A N 1
ATOM 724 C CA . GLU A 1 87 ? -16.776 -12.334 -3.449 1.00 87.38 87 GLU A CA 1
ATOM 725 C C . GLU A 1 87 ? -17.540 -12.025 -4.751 1.00 87.38 87 GLU A C 1
ATOM 727 O O . GLU A 1 87 ? -17.362 -10.950 -5.330 1.00 87.38 87 GLU A O 1
ATOM 732 N N . ASN A 1 88 ? -18.455 -12.919 -5.145 1.00 86.50 88 ASN A N 1
ATOM 733 C CA . ASN A 1 88 ? -19.234 -12.838 -6.386 1.00 86.50 88 ASN A CA 1
ATOM 734 C C . ASN A 1 88 ? -20.488 -11.952 -6.295 1.00 86.50 88 ASN A C 1
ATOM 736 O O . ASN A 1 88 ? -21.141 -11.702 -7.307 1.00 86.50 88 ASN A O 1
ATOM 740 N N . ILE A 1 89 ? -20.857 -11.481 -5.102 1.00 92.00 89 ILE A N 1
ATOM 741 C CA . ILE A 1 89 ? -22.047 -10.640 -4.916 1.00 92.00 89 ILE A CA 1
ATOM 742 C C . ILE A 1 89 ? -21.682 -9.193 -5.220 1.00 92.00 89 ILE A C 1
ATOM 744 O O . ILE A 1 89 ? -20.648 -8.720 -4.772 1.00 92.00 89 ILE A O 1
ATOM 748 N N . LYS A 1 90 ? -22.520 -8.440 -5.938 1.00 93.69 90 LYS A N 1
ATOM 749 C CA . LYS A 1 90 ? -22.249 -7.021 -6.223 1.00 93.69 90 LYS A CA 1
ATOM 750 C C . LYS A 1 90 ? -22.138 -6.208 -4.924 1.00 93.69 90 LYS A C 1
ATOM 752 O O . LYS A 1 90 ? -22.943 -6.366 -4.014 1.00 93.69 90 LYS A O 1
ATOM 757 N N . ALA A 1 91 ? -21.141 -5.327 -4.835 1.00 95.69 91 ALA A N 1
ATOM 758 C CA . ALA A 1 91 ? -21.053 -4.389 -3.719 1.00 95.69 91 ALA A CA 1
ATOM 759 C C . ALA A 1 91 ? -22.160 -3.324 -3.816 1.00 95.69 91 ALA A C 1
ATOM 761 O O . ALA A 1 91 ? -22.463 -2.811 -4.892 1.00 95.69 91 ALA A O 1
ATOM 762 N N . GLU A 1 92 ? -22.732 -2.991 -2.667 1.00 97.00 92 GLU A N 1
ATOM 763 C CA . GLU A 1 92 ? -23.792 -1.989 -2.492 1.00 97.00 92 GLU A CA 1
ATOM 764 C C . GLU A 1 92 ? -23.311 -0.824 -1.621 1.00 97.00 92 GLU A C 1
ATOM 766 O O . GLU A 1 92 ? -22.266 -0.922 -0.976 1.00 97.00 92 GLU A O 1
ATOM 771 N N . GLN A 1 93 ? -24.107 0.247 -1.529 1.00 98.12 93 GLN A N 1
ATOM 772 C CA . GLN A 1 93 ? -23.722 1.469 -0.815 1.00 98.12 93 GLN A CA 1
ATOM 773 C C . GLN A 1 93 ? -23.283 1.226 0.635 1.00 98.12 93 GLN A C 1
ATOM 775 O O . GLN A 1 93 ? -22.323 1.841 1.088 1.00 98.12 93 GLN A O 1
ATOM 780 N N . ILE A 1 94 ? -23.931 0.303 1.350 1.00 98.19 94 ILE A N 1
ATOM 781 C CA . ILE A 1 94 ? -23.536 -0.052 2.719 1.00 98.19 94 ILE A CA 1
ATOM 782 C C . ILE A 1 94 ? -22.104 -0.600 2.791 1.00 98.19 94 ILE A C 1
ATOM 784 O O . ILE A 1 94 ? -21.352 -0.242 3.692 1.00 98.19 94 ILE A O 1
ATOM 788 N N . HIS A 1 95 ? -21.683 -1.399 1.808 1.00 98.44 95 HIS A N 1
ATOM 789 C CA . HIS A 1 95 ? -20.327 -1.939 1.740 1.00 98.44 95 HIS A CA 1
ATOM 790 C C . HIS A 1 95 ? -19.305 -0.828 1.490 1.00 98.44 95 HIS A C 1
ATOM 792 O O . HIS A 1 95 ? -18.243 -0.819 2.111 1.00 98.44 95 HIS A O 1
ATOM 798 N N . TYR A 1 96 ? -19.639 0.125 0.614 1.00 98.56 96 TYR A N 1
ATOM 799 C CA . TYR A 1 96 ? -18.806 1.300 0.369 1.00 98.56 96 TYR A CA 1
ATOM 800 C C . TYR A 1 96 ? -18.678 2.154 1.632 1.00 98.56 96 TYR A C 1
ATOM 802 O O . TYR A 1 96 ? -17.575 2.556 1.992 1.00 98.56 96 TYR A O 1
ATOM 810 N N . ASP A 1 97 ? -19.782 2.391 2.342 1.00 98.88 97 ASP A N 1
ATOM 811 C CA . ASP A 1 97 ? -19.798 3.193 3.566 1.00 98.88 97 ASP A CA 1
ATOM 812 C C . ASP A 1 97 ? -18.990 2.523 4.696 1.00 98.88 97 ASP A C 1
ATOM 814 O O . ASP A 1 97 ? -18.220 3.194 5.386 1.00 98.88 97 ASP A O 1
ATOM 818 N N . ILE A 1 98 ? -19.080 1.194 4.848 1.00 98.81 98 ILE A N 1
ATOM 819 C CA . ILE A 1 98 ? -18.248 0.421 5.788 1.00 98.81 98 ILE A CA 1
ATOM 820 C C . ILE A 1 98 ? -16.765 0.507 5.402 1.00 98.81 98 ILE A C 1
ATOM 822 O O . ILE A 1 98 ? -15.921 0.751 6.267 1.00 98.81 98 ILE A O 1
ATOM 826 N N . ALA A 1 99 ? -16.436 0.355 4.114 1.00 98.75 99 ALA A N 1
ATOM 827 C CA . ALA A 1 99 ? -15.066 0.485 3.620 1.00 98.75 99 ALA A CA 1
ATOM 828 C C . ALA A 1 99 ? -14.494 1.886 3.879 1.00 98.75 99 ALA A C 1
ATOM 830 O O . ALA A 1 99 ? -13.384 2.010 4.393 1.00 98.75 99 ALA A O 1
ATOM 831 N N . ALA A 1 100 ? -15.268 2.935 3.583 1.00 98.88 100 ALA A N 1
ATOM 832 C CA . ALA A 1 100 ? -14.915 4.330 3.842 1.00 98.88 100 ALA A CA 1
ATOM 833 C C . ALA A 1 100 ? -14.665 4.586 5.332 1.00 98.88 100 ALA A C 1
ATOM 835 O O . ALA A 1 100 ? -13.694 5.248 5.700 1.00 98.88 100 ALA A O 1
ATOM 836 N N . SER A 1 101 ? -15.501 4.029 6.209 1.00 98.88 101 SER A N 1
ATOM 837 C CA . SER A 1 101 ? -15.312 4.125 7.656 1.00 98.88 101 SER A CA 1
ATOM 838 C C . SER A 1 101 ? -14.049 3.421 8.135 1.00 98.88 101 SER A C 1
ATOM 840 O O . SER A 1 101 ? -13.268 4.028 8.865 1.00 98.88 101 SER A O 1
ATOM 842 N N . ALA A 1 102 ? -13.818 2.175 7.715 1.00 98.81 102 ALA A N 1
ATOM 843 C CA . ALA A 1 102 ? -12.630 1.419 8.103 1.00 98.81 102 ALA A CA 1
ATOM 844 C C . ALA A 1 102 ? -11.340 2.085 7.600 1.00 98.81 102 ALA A C 1
ATOM 846 O O . ALA A 1 102 ? -10.358 2.171 8.338 1.00 98.81 102 ALA A O 1
ATOM 847 N N . GLN A 1 103 ? -11.360 2.610 6.373 1.00 98.88 103 GLN A N 1
ATOM 848 C CA . GLN A 1 103 ? -10.256 3.368 5.790 1.00 98.88 103 GLN A CA 1
ATOM 849 C C . GLN A 1 103 ? -9.972 4.653 6.579 1.00 98.88 103 GLN A C 1
ATOM 851 O O . GLN A 1 103 ? -8.832 4.878 6.975 1.00 98.88 103 GLN A O 1
ATOM 856 N N . LYS A 1 104 ? -10.993 5.453 6.905 1.00 98.81 104 LYS A N 1
ATOM 857 C CA . LYS A 1 104 ? -10.807 6.668 7.713 1.00 98.81 104 LYS A CA 1
ATOM 858 C C . LYS A 1 104 ? -10.237 6.359 9.103 1.00 98.81 104 LYS A C 1
ATOM 860 O O . LYS A 1 104 ? -9.333 7.049 9.566 1.00 98.81 104 LYS A O 1
ATOM 865 N N . VAL A 1 105 ? -10.719 5.295 9.753 1.00 98.75 105 VAL A N 1
ATOM 866 C CA . VAL A 1 105 ? -10.180 4.836 11.046 1.00 98.75 105 VAL A CA 1
ATOM 867 C C . VAL A 1 105 ? -8.710 4.424 10.924 1.00 98.75 105 VAL A C 1
ATOM 869 O O . VAL A 1 105 ? -7.903 4.819 11.764 1.00 98.75 105 VAL A O 1
ATOM 872 N N . LEU A 1 106 ? -8.341 3.673 9.879 1.00 98.75 106 LEU A N 1
ATOM 873 C CA . LEU A 1 106 ? -6.949 3.300 9.608 1.00 98.75 106 LEU A CA 1
ATOM 874 C C . LEU A 1 106 ? -6.052 4.543 9.538 1.00 98.75 106 LEU A C 1
ATOM 876 O O . LEU A 1 106 ? -5.035 4.618 10.228 1.00 98.75 106 LEU A O 1
ATOM 880 N N . GLU A 1 107 ? -6.441 5.514 8.717 1.00 98.69 107 GLU A N 1
ATOM 881 C CA . GLU A 1 107 ? -5.679 6.740 8.490 1.00 98.69 107 GLU A CA 1
ATOM 882 C C . GLU A 1 107 ? -5.485 7.552 9.773 1.00 98.69 107 GLU A C 1
ATOM 884 O O . GLU A 1 107 ? -4.363 7.952 10.087 1.00 98.69 107 GLU A O 1
ATOM 889 N N . ASP A 1 108 ? -6.557 7.761 10.543 1.00 98.56 108 ASP A N 1
ATOM 890 C CA . ASP A 1 108 ? -6.514 8.562 11.767 1.00 98.56 108 ASP A CA 1
ATOM 891 C C . ASP A 1 108 ? -5.633 7.899 12.841 1.00 98.56 108 ASP A C 1
ATOM 893 O O . ASP A 1 108 ? -4.879 8.580 13.545 1.00 98.56 108 ASP A O 1
ATOM 897 N N . ILE A 1 109 ? -5.654 6.565 12.944 1.00 98.50 109 ILE A N 1
ATOM 898 C CA . ILE A 1 109 ? -4.756 5.828 13.845 1.00 98.50 109 ILE A CA 1
ATOM 899 C C . ILE A 1 109 ? -3.303 5.936 13.370 1.00 98.50 109 ILE A C 1
ATOM 901 O O . ILE A 1 109 ? -2.417 6.211 14.182 1.00 98.50 109 ILE A O 1
ATOM 905 N N . MET A 1 110 ? -3.038 5.758 12.072 1.00 98.31 110 MET A N 1
ATOM 906 C CA . MET A 1 110 ? -1.682 5.884 11.531 1.00 98.31 110 MET A CA 1
ATOM 907 C C . MET A 1 110 ? -1.111 7.289 11.758 1.00 98.31 110 MET A C 1
ATOM 909 O O . MET A 1 110 ? 0.040 7.417 12.175 1.00 98.31 110 MET A O 1
ATOM 913 N N . LEU A 1 111 ? -1.915 8.341 11.581 1.00 98.50 111 LEU A N 1
ATOM 914 C CA . LEU A 1 111 ? -1.512 9.712 11.899 1.00 98.50 111 LEU A CA 1
ATOM 915 C C . LEU A 1 111 ? -1.191 9.894 13.386 1.00 98.50 111 LEU A C 1
ATOM 917 O O . LEU A 1 111 ? -0.206 10.560 13.712 1.00 98.50 111 LEU A O 1
ATOM 921 N N . LYS A 1 112 ? -1.959 9.296 14.307 1.00 98.50 112 LYS A N 1
ATOM 922 C CA . LYS A 1 112 ? -1.631 9.320 15.747 1.00 98.50 112 LYS A CA 1
ATOM 923 C C . LYS A 1 112 ? -0.280 8.656 16.028 1.00 98.50 112 LYS A C 1
ATOM 925 O O . LYS A 1 112 ? 0.546 9.253 16.719 1.00 98.50 112 LYS A O 1
ATOM 930 N N . MET A 1 113 ? -0.029 7.481 15.444 1.00 98.06 113 MET A N 1
ATOM 931 C CA . MET A 1 113 ? 1.242 6.758 15.595 1.00 98.06 113 MET A CA 1
ATOM 932 C C . MET A 1 113 ? 2.430 7.580 15.076 1.00 98.06 113 MET A C 1
ATOM 934 O O . MET A 1 113 ? 3.433 7.744 15.770 1.00 98.06 113 MET A O 1
ATOM 938 N N . VAL A 1 114 ? 2.305 8.151 13.877 1.00 98.00 114 VAL A N 1
ATOM 939 C CA . VAL A 1 114 ? 3.327 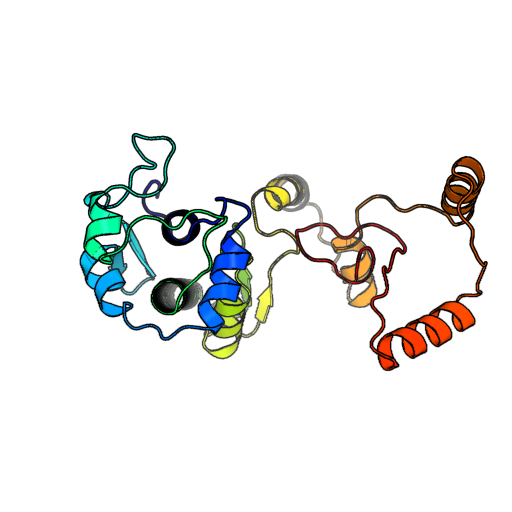8.999 13.245 1.00 98.00 114 VAL A CA 1
ATOM 940 C C . VAL A 1 114 ? 3.616 10.239 14.096 1.00 98.00 114 VAL A C 1
ATOM 942 O O . VAL A 1 114 ? 4.776 10.532 14.391 1.00 98.00 114 VAL A O 1
ATOM 945 N N . ASN A 1 115 ? 2.577 10.928 14.571 1.00 98.25 115 ASN A N 1
ATOM 946 C CA . ASN A 1 115 ? 2.726 12.079 15.463 1.00 98.25 115 ASN A CA 1
ATOM 947 C C . ASN A 1 115 ? 3.413 11.713 16.784 1.00 98.25 115 ASN A C 1
ATOM 949 O O . ASN A 1 115 ? 4.236 12.479 17.291 1.00 98.25 115 ASN A O 1
ATOM 953 N N . HIS A 1 116 ? 3.099 10.547 17.350 1.00 98.19 116 HIS A N 1
ATOM 954 C CA . HIS A 1 116 ? 3.757 10.062 18.558 1.00 98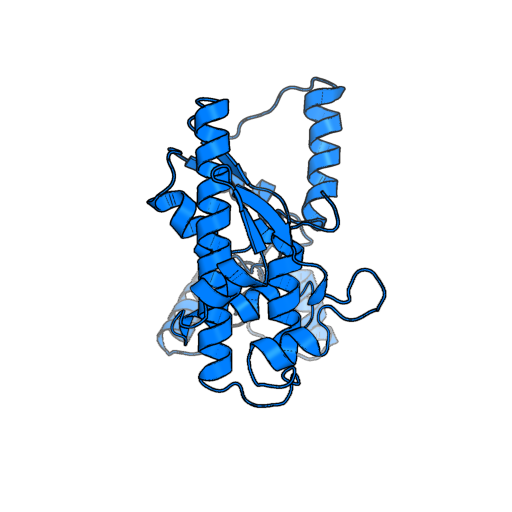.19 116 HIS A CA 1
ATOM 955 C C . HIS A 1 116 ? 5.253 9.812 18.334 1.00 98.19 116 HIS A C 1
ATOM 957 O O . HIS A 1 116 ? 6.077 10.279 19.123 1.00 98.19 116 HIS A O 1
ATOM 963 N N . VAL A 1 117 ? 5.615 9.128 17.244 1.00 97.62 117 VAL A N 1
ATOM 964 C CA . VAL A 1 117 ? 7.016 8.857 16.884 1.00 97.62 117 VAL A CA 1
ATOM 965 C C . VAL A 1 117 ? 7.787 10.157 16.667 1.00 97.62 117 VAL A C 1
ATOM 967 O O . VAL A 1 117 ? 8.903 10.292 17.170 1.00 97.62 117 VAL A O 1
ATOM 970 N N . HIS A 1 118 ? 7.192 11.141 15.992 1.00 98.25 118 HIS A N 1
ATOM 971 C CA . HIS A 1 118 ? 7.818 12.450 15.820 1.00 98.25 118 HIS A CA 1
ATOM 972 C C . HIS A 1 118 ? 8.089 13.130 17.168 1.00 98.25 118 HIS A C 1
ATOM 974 O O . HIS A 1 118 ? 9.221 13.514 17.445 1.00 98.25 118 HIS A O 1
ATOM 980 N N . LYS A 1 119 ? 7.089 13.197 18.060 1.00 98.12 119 LYS A N 1
ATOM 981 C CA . LYS A 1 119 ? 7.251 13.775 19.409 1.00 98.12 119 LYS A CA 1
ATOM 982 C C . LYS A 1 119 ? 8.336 13.076 20.232 1.00 98.12 119 LYS A C 1
ATOM 984 O O . LYS A 1 119 ? 9.021 13.728 21.010 1.00 98.12 119 LYS A O 1
ATOM 989 N N . LYS A 1 120 ? 8.484 11.758 20.080 1.00 98.06 120 LYS A N 1
ATOM 99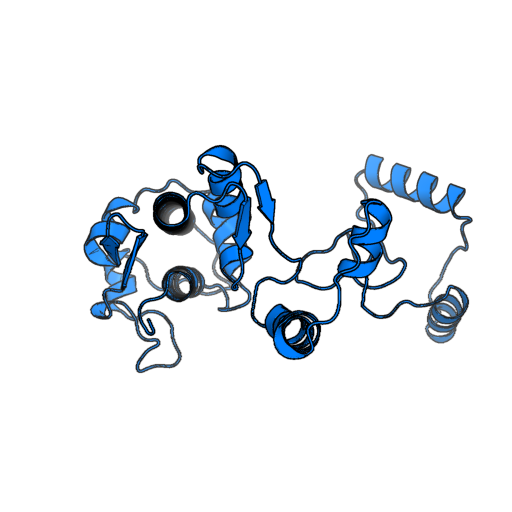0 C CA . LYS A 1 120 ? 9.485 10.949 20.793 1.00 98.06 120 LYS A CA 1
ATOM 991 C C . LYS A 1 120 ? 10.906 11.139 20.269 1.00 98.06 120 LYS A C 1
ATOM 993 O O . LYS A 1 120 ? 11.844 11.010 21.046 1.00 98.06 120 LYS A O 1
ATOM 998 N N . THR A 1 121 ? 11.066 11.362 18.967 1.00 98.00 121 THR A N 1
ATOM 999 C CA . THR A 1 121 ? 12.375 11.278 18.299 1.00 98.00 121 THR A CA 1
ATOM 1000 C C . THR A 1 121 ? 12.913 12.623 17.822 1.00 98.00 121 THR A C 1
ATOM 1002 O O . THR A 1 121 ? 14.123 12.758 17.677 1.00 98.00 121 THR A O 1
ATOM 1005 N N . GLY A 1 122 ? 12.042 13.599 17.548 1.00 97.75 122 GLY A N 1
ATOM 1006 C CA . GLY A 1 122 ? 12.407 14.874 16.923 1.00 97.75 122 GLY A CA 1
ATOM 1007 C C . GLY A 1 122 ? 12.978 14.734 15.506 1.00 97.75 122 GLY A C 1
ATOM 1008 O O . GLY A 1 122 ? 13.589 15.670 14.997 1.00 97.75 122 GLY A O 1
ATOM 1009 N N . MET A 1 123 ? 12.837 13.561 14.877 1.00 98.19 123 MET A N 1
ATOM 1010 C CA . MET A 1 123 ? 13.401 13.286 13.557 1.00 98.19 123 MET A CA 1
ATOM 1011 C C . MET A 1 123 ? 12.568 13.941 12.459 1.00 98.19 123 MET A C 1
ATOM 1013 O O . MET A 1 123 ? 11.347 13.841 12.454 1.00 98.19 123 MET A O 1
ATOM 1017 N N . LYS A 1 124 ? 13.249 14.531 11.476 1.00 97.56 124 LYS A N 1
ATOM 1018 C CA . LYS A 1 124 ? 12.626 15.189 10.315 1.00 97.56 124 LYS A CA 1
ATOM 1019 C C . LYS A 1 124 ? 12.100 14.214 9.262 1.00 97.56 124 LYS A C 1
ATOM 1021 O O . LYS A 1 124 ? 11.187 14.550 8.516 1.00 97.56 124 LYS A O 1
ATOM 1026 N N . ASN A 1 125 ? 12.667 13.008 9.207 1.00 97.88 125 ASN A N 1
ATOM 1027 C CA . ASN A 1 125 ? 12.396 12.024 8.161 1.00 97.88 125 ASN A CA 1
ATOM 1028 C C . ASN A 1 125 ? 11.764 10.760 8.743 1.00 97.88 125 ASN A C 1
ATOM 1030 O O . ASN A 1 125 ? 12.235 10.236 9.755 1.00 97.88 125 ASN A O 1
ATOM 1034 N N . LEU A 1 126 ? 10.744 10.242 8.064 1.00 98.00 126 LEU A N 1
ATOM 1035 C CA . LEU A 1 126 ? 10.033 9.022 8.430 1.00 98.00 126 LEU A CA 1
ATOM 1036 C C . LEU A 1 126 ? 10.347 7.902 7.438 1.00 98.00 126 LEU A C 1
ATOM 1038 O O . LEU A 1 126 ? 10.253 8.090 6.230 1.00 98.00 126 LEU A O 1
ATOM 1042 N N . CYS A 1 127 ? 10.664 6.713 7.946 1.00 96.62 127 CYS A N 1
ATOM 1043 C CA . CYS A 1 127 ? 10.682 5.484 7.152 1.00 96.62 127 CYS A CA 1
ATOM 1044 C C . CYS A 1 127 ? 9.509 4.601 7.586 1.00 96.62 127 CYS A C 1
ATOM 1046 O O . CYS A 1 127 ? 9.371 4.323 8.779 1.00 96.62 127 CYS A O 1
ATOM 1048 N N . LEU A 1 128 ? 8.683 4.152 6.640 1.00 96.44 128 LEU A N 1
ATOM 1049 C CA . LEU A 1 128 ? 7.556 3.255 6.903 1.00 96.44 128 LEU A CA 1
ATOM 1050 C C . LEU A 1 128 ? 7.813 1.869 6.310 1.00 96.44 128 LEU A C 1
ATOM 1052 O O . LEU A 1 128 ? 8.222 1.732 5.159 1.00 96.44 128 LEU A O 1
ATOM 1056 N N . GLY A 1 129 ? 7.538 0.844 7.112 1.00 94.88 129 GLY A N 1
ATOM 1057 C CA . GLY A 1 129 ? 7.575 -0.565 6.731 1.00 94.88 129 GLY A CA 1
ATOM 1058 C C . GLY A 1 129 ? 6.373 -1.319 7.306 1.00 94.88 129 GLY A C 1
ATOM 1059 O O . GLY A 1 129 ? 5.592 -0.768 8.082 1.00 94.88 129 GLY A O 1
ATOM 1060 N N . GLY A 1 130 ? 6.238 -2.588 6.937 1.00 94.50 130 GLY A N 1
ATOM 1061 C CA . GLY A 1 130 ? 5.072 -3.429 7.202 1.00 94.50 130 GLY A CA 1
ATOM 1062 C C . GLY A 1 130 ? 4.024 -3.351 6.087 1.00 94.50 130 GLY A C 1
ATOM 1063 O O . GLY A 1 130 ? 3.947 -2.369 5.351 1.00 94.50 130 GLY A O 1
ATOM 1064 N N . GLY A 1 131 ? 3.182 -4.384 5.968 1.00 94.62 131 GLY A N 1
ATOM 1065 C CA . GLY A 1 131 ? 2.193 -4.489 4.882 1.00 94.62 131 GLY A CA 1
ATOM 1066 C C . GLY A 1 131 ? 1.209 -3.315 4.808 1.00 94.62 131 GLY A C 1
ATOM 1067 O O . GLY A 1 131 ? 0.831 -2.892 3.721 1.00 94.62 131 GLY A O 1
ATOM 1068 N N . VAL A 1 132 ? 0.868 -2.708 5.950 1.00 96.75 132 VAL A N 1
ATOM 1069 C CA . VAL A 1 132 ? -0.020 -1.531 6.014 1.00 96.75 132 VAL A CA 1
ATOM 1070 C C . VAL A 1 132 ? 0.584 -0.306 5.316 1.00 96.75 132 VAL A C 1
ATOM 1072 O O . VAL A 1 132 ? -0.158 0.528 4.804 1.00 96.75 132 VAL A O 1
ATOM 1075 N N . ALA A 1 133 ? 1.912 -0.223 5.192 1.00 96.88 133 ALA A N 1
ATOM 1076 C CA . ALA A 1 133 ? 2.573 0.850 4.452 1.00 96.88 133 ALA A CA 1
ATOM 1077 C C . ALA A 1 133 ? 2.324 0.787 2.929 1.00 96.88 133 ALA A C 1
ATOM 1079 O O . ALA A 1 133 ? 2.714 1.705 2.215 1.00 96.88 133 ALA A O 1
ATOM 1080 N N . LEU A 1 134 ? 1.644 -0.246 2.411 1.00 95.69 134 LEU A N 1
ATOM 1081 C CA . LEU A 1 134 ? 1.119 -0.265 1.038 1.00 95.69 134 LEU A CA 1
ATOM 1082 C C . LEU A 1 134 ? -0.160 0.576 0.858 1.00 95.69 134 LEU A C 1
ATOM 1084 O O . LEU A 1 134 ? -0.601 0.772 -0.280 1.00 95.69 134 LEU A O 1
ATOM 1088 N N . ASN A 1 135 ? -0.766 1.076 1.942 1.00 97.62 135 ASN A N 1
ATOM 1089 C CA . ASN A 1 135 ? -1.961 1.913 1.875 1.00 97.62 135 ASN A CA 1
ATOM 1090 C C . ASN A 1 135 ? -1.600 3.339 1.420 1.00 97.62 135 ASN A C 1
ATOM 1092 O O . ASN A 1 135 ? -1.248 4.208 2.217 1.00 97.62 135 ASN A O 1
ATOM 1096 N N . GLY A 1 136 ? -1.685 3.573 0.108 1.00 96.38 136 GLY A N 1
ATOM 1097 C CA . GLY A 1 136 ? -1.329 4.849 -0.516 1.00 96.38 136 GLY A CA 1
ATOM 1098 C C . GLY A 1 136 ? -2.163 6.037 -0.029 1.00 96.38 136 GLY A C 1
ATOM 1099 O O . GLY A 1 136 ? -1.637 7.144 0.056 1.00 96.38 136 GLY A O 1
ATOM 1100 N N . VAL A 1 137 ? -3.426 5.811 0.347 1.00 97.25 137 VAL A N 1
ATOM 1101 C CA . VAL A 1 137 ? -4.313 6.868 0.859 1.00 97.25 137 VAL A CA 1
ATOM 1102 C C . VAL A 1 137 ? -3.852 7.331 2.245 1.00 97.25 137 VAL A C 1
ATOM 1104 O O . VAL A 1 137 ? -3.680 8.530 2.473 1.00 97.25 137 VAL A O 1
ATOM 1107 N N . ALA A 1 138 ? -3.540 6.393 3.144 1.00 98.06 138 ALA A N 1
ATOM 1108 C CA . ALA A 1 138 ? -2.978 6.712 4.454 1.00 98.06 138 ALA A CA 1
ATOM 1109 C C . ALA A 1 138 ? -1.594 7.365 4.343 1.00 98.06 138 ALA A C 1
ATOM 1111 O O . ALA A 1 138 ? -1.323 8.355 5.021 1.00 98.06 138 ALA A O 1
ATOM 1112 N N . ASN A 1 139 ? -0.740 6.874 3.440 1.00 97.75 139 ASN A N 1
ATOM 1113 C CA . ASN A 1 139 ? 0.572 7.472 3.186 1.00 97.75 139 ASN A CA 1
ATOM 1114 C C . ASN A 1 139 ? 0.465 8.918 2.684 1.00 97.75 139 ASN A C 1
ATOM 1116 O O . ASN A 1 139 ? 1.234 9.773 3.119 1.00 97.75 139 ASN A O 1
ATOM 1120 N N . TYR A 1 140 ? -0.498 9.210 1.804 1.00 96.75 140 TYR A N 1
ATOM 1121 C CA . TYR A 1 140 ? -0.747 10.570 1.326 1.00 96.75 140 TYR A CA 1
ATOM 1122 C C . TYR A 1 140 ? -1.154 11.507 2.469 1.00 96.75 140 TYR A C 1
ATOM 1124 O O . TYR A 1 140 ? -0.614 12.608 2.577 1.00 96.75 140 TYR A O 1
ATOM 1132 N N . ARG A 1 141 ? -2.041 11.062 3.370 1.00 97.56 141 ARG A N 1
ATOM 1133 C CA . ARG A 1 141 ? -2.396 11.842 4.565 1.00 97.56 141 ARG A CA 1
ATOM 1134 C C . ARG A 1 141 ? -1.206 12.056 5.491 1.00 97.56 141 ARG A C 1
ATOM 1136 O O . ARG A 1 141 ? -0.998 13.174 5.939 1.00 97.56 141 ARG A O 1
ATOM 1143 N N . ILE A 1 142 ? -0.381 11.036 5.725 1.00 98.06 142 ILE A N 1
ATOM 1144 C CA . ILE A 1 142 ? 0.853 11.174 6.518 1.00 98.06 142 ILE A CA 1
ATOM 1145 C C . ILE A 1 142 ? 1.794 12.214 5.906 1.00 98.06 142 ILE A C 1
ATOM 1147 O O . ILE A 1 142 ? 2.344 13.028 6.639 1.00 98.06 142 ILE A O 1
ATOM 1151 N N . LEU A 1 143 ? 1.965 12.212 4.583 1.00 96.38 143 LEU A N 1
ATOM 1152 C CA . LEU A 1 143 ? 2.813 13.182 3.891 1.00 96.38 143 LEU A CA 1
ATOM 1153 C C . LEU A 1 143 ? 2.260 14.614 3.977 1.00 96.38 143 LEU A C 1
ATOM 1155 O O . LEU A 1 143 ? 3.032 15.561 4.064 1.00 96.38 143 LEU A O 1
ATOM 1159 N N . LYS A 1 144 ? 0.934 14.775 3.928 1.00 97.19 144 LYS A N 1
ATOM 1160 C CA . LYS A 1 144 ? 0.270 16.086 3.888 1.00 97.19 144 LYS A CA 1
ATOM 1161 C C . LYS A 1 144 ? 0.026 16.698 5.269 1.00 97.19 144 LYS A C 1
ATOM 1163 O O . LYS A 1 144 ? 0.127 17.909 5.427 1.00 97.19 144 LYS A O 1
ATOM 1168 N N . GLU A 1 145 ? -0.372 15.876 6.231 1.00 97.88 145 GLU A N 1
ATOM 1169 C CA . GLU A 1 145 ? -0.840 16.288 7.562 1.00 97.88 145 GLU A CA 1
ATOM 1170 C C . GLU A 1 145 ? 0.173 15.947 8.666 1.00 97.88 145 GLU A C 1
ATOM 1172 O O . GLU A 1 145 ? 0.073 16.460 9.781 1.00 97.88 145 GLU A O 1
ATOM 1177 N N . GLY A 1 146 ? 1.122 15.049 8.392 1.00 96.94 146 GLY A N 1
ATOM 1178 C CA . GLY A 1 146 ? 2.130 14.630 9.356 1.00 96.94 146 GLY A CA 1
ATOM 1179 C C . GLY A 1 146 ? 3.244 15.666 9.550 1.00 96.94 146 GLY A C 1
ATOM 1180 O O . GLY A 1 146 ? 3.463 16.530 8.706 1.00 96.94 146 GLY A O 1
ATOM 1181 N N . PRO A 1 147 ? 4.002 15.567 10.654 1.00 97.19 147 PRO A N 1
ATOM 1182 C CA . PRO A 1 147 ? 5.040 16.537 11.010 1.00 97.19 147 PRO A CA 1
ATOM 1183 C C . PRO A 1 147 ? 6.399 16.283 10.328 1.00 97.19 147 PRO A C 1
ATOM 1185 O O . PRO A 1 147 ? 7.389 16.907 10.697 1.00 97.19 147 PRO A O 1
ATOM 1188 N N . PHE A 1 148 ? 6.482 15.338 9.388 1.00 97.50 148 PHE A N 1
ATOM 1189 C CA . PHE A 1 148 ? 7.742 14.927 8.766 1.00 97.50 148 PHE A CA 1
ATOM 1190 C C . PHE A 1 148 ? 7.984 15.671 7.448 1.00 97.50 148 PHE A C 1
ATOM 1192 O O . PHE A 1 148 ? 7.085 15.789 6.624 1.00 97.50 148 PHE A O 1
ATOM 1199 N N . GLU A 1 149 ? 9.222 16.110 7.219 1.00 96.50 149 GLU A N 1
ATOM 1200 C CA . GLU A 1 149 ? 9.651 16.780 5.981 1.00 96.50 149 GLU A CA 1
ATOM 1201 C C . GLU A 1 149 ? 9.725 15.800 4.801 1.00 96.50 149 GLU A C 1
ATOM 1203 O O . GLU A 1 149 ? 9.596 16.184 3.640 1.00 96.50 149 GLU A O 1
ATOM 1208 N N . SER A 1 150 ? 9.981 14.519 5.077 1.00 95.69 150 SER A N 1
ATOM 1209 C CA . SER A 1 150 ? 10.065 13.477 4.056 1.00 95.69 150 SER A CA 1
ATOM 1210 C C . SER A 1 150 ? 9.640 12.119 4.595 1.00 95.69 150 SER A C 1
ATOM 1212 O O . SER A 1 150 ? 9.938 11.754 5.735 1.00 95.69 150 SER A O 1
ATOM 1214 N N . VAL A 1 151 ? 8.981 11.345 3.732 1.00 96.50 151 VAL A N 1
ATOM 1215 C CA . VAL A 1 151 ? 8.536 9.978 4.010 1.00 96.50 151 VAL A CA 1
ATOM 1216 C C . VAL A 1 151 ? 9.158 9.040 2.983 1.00 96.50 151 VAL A C 1
ATOM 1218 O O . VAL A 1 151 ? 9.038 9.255 1.779 1.00 96.50 151 VAL A O 1
ATOM 1221 N N . HIS A 1 152 ? 9.817 7.989 3.457 1.00 94.69 152 HIS A N 1
ATOM 1222 C CA . HIS A 1 152 ? 10.363 6.926 2.627 1.00 94.69 152 HIS A CA 1
ATOM 1223 C C . HIS A 1 152 ? 9.625 5.611 2.878 1.00 94.69 152 HIS A C 1
ATOM 1225 O O . HIS A 1 152 ? 9.473 5.178 4.022 1.00 94.69 152 HIS A O 1
ATOM 1231 N N . ILE A 1 153 ? 9.207 4.965 1.791 1.00 94.69 153 ILE A N 1
ATOM 1232 C CA . ILE A 1 153 ? 8.557 3.655 1.793 1.00 94.69 153 ILE A CA 1
ATOM 1233 C C . ILE A 1 153 ? 9.264 2.807 0.729 1.00 94.69 153 ILE A C 1
ATOM 1235 O O . ILE A 1 153 ? 9.337 3.246 -0.423 1.00 94.69 153 ILE A O 1
ATOM 1239 N N . PRO A 1 154 ? 9.824 1.636 1.074 1.00 92.00 154 PRO A N 1
ATOM 1240 C CA . PRO A 1 154 ? 10.458 0.772 0.087 1.00 92.00 154 PRO A CA 1
ATOM 1241 C C . PRO A 1 154 ? 9.405 0.137 -0.847 1.00 92.00 154 PRO A C 1
ATOM 1243 O O . PRO A 1 154 ? 8.257 -0.025 -0.433 1.00 92.00 154 PRO A O 1
ATOM 1246 N N . PRO A 1 155 ? 9.778 -0.277 -2.077 1.00 89.81 155 PRO A N 1
ATOM 1247 C CA . PRO A 1 155 ? 8.845 -0.847 -3.060 1.00 89.81 155 PRO A CA 1
ATOM 1248 C C . PRO A 1 155 ? 8.011 -2.037 -2.559 1.00 89.81 155 PRO A C 1
ATOM 1250 O O . PRO A 1 155 ? 6.824 -2.129 -2.866 1.00 89.81 155 PRO A O 1
ATOM 1253 N N . SER A 1 156 ? 8.595 -2.914 -1.736 1.00 92.31 156 SER A N 1
ATOM 1254 C CA . SER A 1 156 ? 7.842 -3.894 -0.948 1.00 92.31 156 SER A CA 1
ATOM 1255 C C . SER A 1 156 ? 8.096 -3.659 0.542 1.00 92.31 156 SER A C 1
ATOM 1257 O O . SER A 1 156 ? 9.101 -4.127 1.078 1.00 92.31 156 SER A O 1
ATOM 1259 N N . PRO A 1 157 ? 7.216 -2.923 1.237 1.00 93.69 157 PRO A N 1
ATOM 1260 C CA . PRO A 1 157 ? 7.373 -2.659 2.660 1.00 93.69 157 PRO A CA 1
ATOM 1261 C C . PRO A 1 157 ? 6.875 -3.811 3.539 1.00 93.69 157 PRO A C 1
ATOM 1263 O O . PRO A 1 157 ? 7.205 -3.842 4.721 1.00 93.69 157 PRO A O 1
ATOM 1266 N N . GLY A 1 158 ? 6.093 -4.746 2.988 1.00 91.62 158 GLY A N 1
ATOM 1267 C CA . GLY A 1 158 ? 5.627 -5.944 3.690 1.00 91.62 158 GLY A CA 1
ATOM 1268 C C . GLY A 1 158 ? 6.682 -7.050 3.786 1.00 91.62 158 GLY A C 1
ATOM 1269 O O . GLY A 1 158 ? 7.870 -6.825 3.560 1.00 91.62 158 GLY A O 1
ATOM 1270 N N . ASP A 1 159 ? 6.228 -8.267 4.076 1.00 90.94 159 ASP A N 1
ATOM 1271 C CA . ASP A 1 159 ? 7.084 -9.416 4.408 1.00 90.94 159 ASP A CA 1
ATOM 1272 C C . ASP A 1 159 ? 8.098 -9.769 3.307 1.00 90.94 159 ASP A C 1
ATOM 1274 O O . ASP A 1 159 ? 9.240 -10.122 3.599 1.00 90.94 159 ASP A O 1
ATOM 1278 N N . GLY A 1 160 ? 7.741 -9.578 2.031 1.00 87.31 160 GLY A N 1
ATOM 1279 C CA . GLY A 1 160 ? 8.679 -9.762 0.915 1.00 87.31 160 GLY A CA 1
ATOM 1280 C C . GLY A 1 160 ? 9.915 -8.849 0.989 1.00 87.31 160 GLY A C 1
ATOM 1281 O O . GLY A 1 160 ? 10.990 -9.221 0.526 1.00 87.31 160 GLY A O 1
ATOM 1282 N N . GLY A 1 161 ? 9.800 -7.672 1.614 1.00 91.88 161 GLY A N 1
ATOM 1283 C CA . GLY A 1 161 ? 10.922 -6.762 1.861 1.00 91.88 161 GLY A CA 1
ATOM 1284 C C . GLY A 1 161 ? 11.779 -7.131 3.067 1.00 91.88 161 GLY A C 1
ATOM 1285 O O . GLY A 1 161 ? 12.911 -6.652 3.175 1.00 91.88 161 GLY A O 1
ATOM 1286 N N . SER A 1 162 ? 11.301 -8.002 3.960 1.00 92.38 162 SER A N 1
ATOM 1287 C CA . SER A 1 162 ? 12.045 -8.393 5.161 1.00 92.38 162 SER A CA 1
ATOM 1288 C C . SER A 1 162 ? 13.348 -9.113 4.823 1.00 92.38 162 SER A C 1
ATOM 1290 O O . SER A 1 162 ? 14.355 -8.854 5.475 1.00 92.38 162 SER A O 1
ATOM 1292 N N . ALA A 1 163 ? 13.374 -9.935 3.767 1.00 91.38 163 ALA A N 1
ATOM 1293 C CA . ALA A 1 163 ? 14.596 -10.605 3.313 1.00 91.38 163 ALA A CA 1
ATOM 1294 C C . ALA A 1 163 ? 15.704 -9.595 2.952 1.00 91.38 163 ALA A C 1
ATOM 1296 O O . ALA A 1 163 ? 16.850 -9.727 3.391 1.00 91.38 163 ALA A O 1
ATOM 1297 N N . ILE A 1 164 ? 15.343 -8.532 2.226 1.00 90.25 164 ILE A N 1
ATOM 1298 C CA . ILE A 1 164 ? 16.257 -7.435 1.886 1.00 90.25 164 ILE A CA 1
ATOM 1299 C C . ILE A 1 164 ? 16.667 -6.673 3.150 1.00 90.25 164 ILE A C 1
ATOM 1301 O O . ILE A 1 164 ? 17.849 -6.384 3.336 1.00 90.25 164 ILE A O 1
ATOM 1305 N N . GLY A 1 165 ? 15.720 -6.388 4.049 1.00 92.62 165 GLY A N 1
ATOM 1306 C CA . GLY A 1 165 ? 15.999 -5.747 5.334 1.00 92.62 165 GLY A CA 1
ATOM 1307 C C . GLY A 1 165 ? 17.023 -6.518 6.174 1.00 92.62 165 GLY A C 1
ATOM 1308 O O . GLY A 1 165 ? 17.972 -5.921 6.685 1.00 92.62 165 GLY A O 1
ATOM 1309 N N . CYS A 1 166 ? 16.895 -7.845 6.259 1.00 94.75 166 CYS A N 1
ATOM 1310 C CA . CYS A 1 166 ? 17.846 -8.720 6.946 1.00 94.75 166 CYS A CA 1
ATOM 1311 C C . CYS A 1 166 ? 19.239 -8.668 6.307 1.00 94.75 166 CYS A C 1
ATOM 1313 O O . CYS A 1 166 ? 20.232 -8.507 7.021 1.00 94.75 166 CYS A O 1
ATOM 1315 N N . ALA A 1 167 ? 19.324 -8.750 4.976 1.00 94.00 167 ALA A N 1
ATOM 1316 C CA . ALA A 1 167 ? 20.593 -8.654 4.257 1.00 94.00 167 ALA A CA 1
ATOM 1317 C C . ALA A 1 167 ? 21.274 -7.291 4.478 1.00 94.00 167 ALA A C 1
ATOM 1319 O O . ALA A 1 167 ? 22.463 -7.231 4.803 1.00 94.00 167 ALA A O 1
ATOM 1320 N N . GLN A 1 168 ? 20.516 -6.193 4.387 1.00 92.94 168 GLN A N 1
ATOM 1321 C CA . GLN A 1 168 ? 21.021 -4.843 4.645 1.00 92.94 168 GLN A CA 1
ATOM 1322 C C . GLN A 1 168 ? 21.468 -4.657 6.099 1.00 92.94 168 GLN A C 1
ATOM 1324 O O . GLN A 1 168 ? 22.503 -4.035 6.343 1.00 92.94 168 GLN A O 1
ATOM 1329 N N . TYR A 1 169 ? 20.725 -5.197 7.068 1.00 95.62 169 TYR A N 1
ATOM 1330 C CA . TYR A 1 169 ? 21.107 -5.154 8.478 1.00 95.62 169 TYR A CA 1
ATOM 1331 C C . TYR A 1 169 ? 22.427 -5.892 8.714 1.00 95.62 169 TYR A C 1
ATOM 1333 O O . TYR A 1 169 ? 23.351 -5.330 9.308 1.00 95.62 169 TYR A O 1
ATOM 1341 N N . LEU A 1 170 ? 22.555 -7.118 8.199 1.00 97.56 170 LEU A N 1
ATOM 1342 C CA . LEU A 1 170 ? 23.788 -7.893 8.312 1.00 97.56 170 LEU A CA 1
ATOM 1343 C C . LEU A 1 170 ? 24.974 -7.129 7.710 1.00 97.56 170 LEU A C 1
ATOM 1345 O O . LEU A 1 170 ? 26.013 -6.992 8.354 1.00 97.56 170 LEU A O 1
ATOM 1349 N N . TYR A 1 171 ? 24.819 -6.608 6.496 1.00 96.31 171 TYR A N 1
ATOM 1350 C CA . TYR A 1 171 ? 25.908 -5.976 5.760 1.00 96.31 171 TYR A CA 1
ATOM 1351 C C . TYR A 1 171 ? 26.307 -4.607 6.340 1.00 96.31 171 TYR A C 1
ATOM 1353 O O . TYR A 1 171 ? 27.474 -4.375 6.661 1.00 96.31 171 TYR A O 1
ATOM 1361 N N . TYR A 1 172 ? 25.347 -3.701 6.534 1.00 96.12 172 TYR A N 1
ATOM 1362 C CA . TYR A 1 172 ? 25.648 -2.327 6.943 1.00 96.12 172 TYR A CA 1
ATOM 1363 C C . TYR A 1 172 ? 25.764 -2.149 8.455 1.00 96.12 172 TYR A C 1
ATOM 1365 O O . TYR A 1 172 ? 26.587 -1.358 8.907 1.00 96.12 172 TYR A O 1
ATOM 1373 N N . ILE A 1 173 ? 24.952 -2.855 9.247 1.00 96.00 173 ILE A N 1
ATOM 1374 C CA . ILE A 1 173 ? 24.922 -2.667 10.703 1.00 96.00 173 ILE A CA 1
ATOM 1375 C C . ILE A 1 173 ? 25.876 -3.645 11.385 1.00 96.00 173 ILE A C 1
ATOM 1377 O O . ILE A 1 173 ? 26.789 -3.223 12.093 1.00 96.00 173 ILE A O 1
ATOM 1381 N N . HIS A 1 174 ? 25.712 -4.948 11.146 1.00 97.19 174 HIS A N 1
ATOM 1382 C CA . HIS A 1 174 ? 26.504 -5.966 11.841 1.00 97.19 174 HIS A CA 1
ATOM 1383 C C . HIS A 1 174 ? 27.950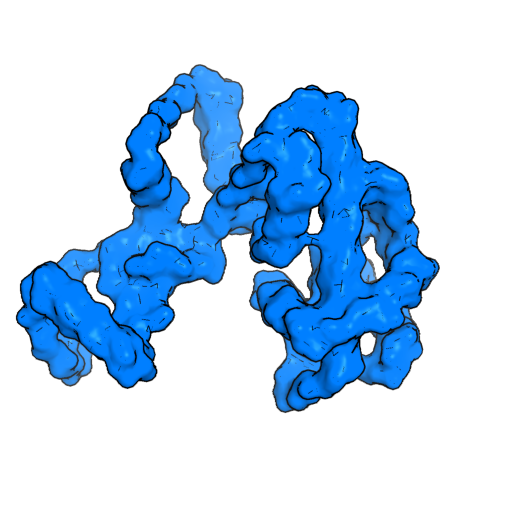 -6.045 11.322 1.00 97.19 174 HIS A C 1
ATOM 1385 O O . HIS A 1 174 ? 28.892 -6.025 12.112 1.00 97.19 174 HIS A O 1
ATOM 1391 N N . LYS A 1 175 ? 28.152 -6.075 9.998 1.00 97.62 175 LYS A N 1
ATOM 1392 C CA . LYS A 1 175 ? 29.486 -6.088 9.365 1.00 97.62 175 LYS A CA 1
ATOM 1393 C C . LYS A 1 175 ? 30.108 -4.695 9.209 1.00 97.62 175 LYS A C 1
ATOM 1395 O O . LYS A 1 175 ? 31.222 -4.602 8.693 1.00 97.62 175 LYS A O 1
ATOM 1400 N N . LYS A 1 176 ? 29.413 -3.636 9.652 1.00 96.62 176 LYS A N 1
ATOM 1401 C CA . LYS A 1 176 ? 29.861 -2.229 9.641 1.00 96.62 176 LYS A CA 1
ATOM 1402 C C . LYS A 1 176 ? 30.405 -1.755 8.285 1.00 96.62 176 LYS A C 1
ATOM 1404 O O . LYS A 1 176 ? 31.311 -0.924 8.231 1.00 96.62 176 LYS A O 1
ATOM 1409 N N . GLN A 1 177 ? 29.878 -2.294 7.186 1.00 97.19 177 GLN A N 1
ATOM 1410 C CA . GLN A 1 177 ? 30.271 -1.860 5.849 1.00 97.19 177 GLN A CA 1
ATOM 1411 C C . GLN A 1 177 ? 29.735 -0.455 5.566 1.00 97.19 177 GLN A C 1
ATOM 1413 O O . GLN A 1 177 ? 28.681 -0.054 6.068 1.00 97.19 177 GLN A O 1
ATOM 1418 N N . ARG A 1 178 ? 30.463 0.314 4.752 1.00 94.00 178 ARG A N 1
ATOM 1419 C CA . ARG A 1 178 ? 30.053 1.676 4.392 1.00 94.00 178 ARG A CA 1
ATOM 1420 C C . ARG A 1 178 ? 28.882 1.638 3.412 1.00 94.00 178 ARG A C 1
ATOM 1422 O O . ARG A 1 178 ? 28.871 0.851 2.469 1.00 94.00 178 ARG A O 1
ATOM 1429 N N . ARG A 1 179 ? 27.909 2.529 3.613 1.00 90.00 179 ARG A N 1
ATOM 1430 C CA . ARG A 1 179 ? 26.846 2.783 2.632 1.00 90.00 179 ARG A CA 1
ATOM 1431 C C . ARG A 1 179 ? 27.393 3.656 1.510 1.00 90.00 179 ARG A C 1
ATOM 1433 O O . ARG A 1 179 ? 27.996 4.692 1.782 1.00 90.00 179 ARG A O 1
ATOM 1440 N N . ILE A 1 180 ? 27.146 3.257 0.268 1.00 86.19 180 ILE A N 1
ATOM 1441 C CA . ILE A 1 180 ? 27.396 4.093 -0.907 1.00 86.19 180 ILE A CA 1
ATOM 1442 C C . ILE A 1 180 ? 26.084 4.804 -1.221 1.00 86.19 180 ILE A C 1
ATOM 1444 O O . ILE A 1 180 ? 25.094 4.160 -1.559 1.00 86.19 180 ILE A O 1
ATOM 1448 N N . ILE A 1 181 ? 26.057 6.125 -1.056 1.00 84.69 181 ILE A N 1
ATOM 1449 C CA . ILE A 1 181 ? 24.867 6.928 -1.344 1.00 84.69 181 ILE A CA 1
ATOM 1450 C C . ILE A 1 181 ? 24.982 7.448 -2.773 1.00 84.69 181 ILE A C 1
ATOM 1452 O O . ILE A 1 181 ? 25.739 8.379 -3.050 1.00 84.69 181 ILE A O 1
ATOM 1456 N N . VAL A 1 182 ? 24.231 6.824 -3.679 1.00 86.50 182 VAL A N 1
ATOM 1457 C CA . VAL A 1 182 ? 24.120 7.265 -5.072 1.00 86.50 182 VAL A CA 1
ATOM 1458 C C . VAL A 1 182 ? 23.282 8.545 -5.121 1.00 86.50 182 VAL A C 1
ATOM 1460 O O . VAL A 1 182 ? 22.114 8.548 -4.723 1.00 86.50 182 VAL A O 1
ATOM 1463 N N . GLN A 1 183 ? 23.899 9.630 -5.598 1.00 89.44 183 GLN A N 1
ATOM 1464 C CA . GLN A 1 183 ? 23.250 10.940 -5.740 1.00 89.44 183 GLN A CA 1
ATOM 1465 C C . GLN A 1 183 ? 22.344 11.007 -6.974 1.00 89.44 183 GLN A C 1
ATOM 1467 O O . GLN A 1 183 ? 21.348 11.722 -6.969 1.00 89.44 183 GLN A O 1
ATOM 1472 N N . ASP A 1 184 ? 22.651 10.225 -8.011 1.00 92.62 184 ASP A N 1
ATOM 1473 C CA . ASP A 1 184 ? 21.799 10.095 -9.189 1.00 92.62 184 ASP A CA 1
ATOM 1474 C C . ASP A 1 184 ? 20.493 9.365 -8.828 1.00 92.62 184 ASP A C 1
ATOM 1476 O O . ASP A 1 184 ? 20.476 8.179 -8.480 1.00 92.62 184 ASP A O 1
ATOM 1480 N N . HIS A 1 185 ? 19.384 10.099 -8.909 1.00 86.44 185 HIS A N 1
ATOM 1481 C CA . HIS A 1 185 ? 18.055 9.591 -8.597 1.00 86.44 185 HIS A CA 1
ATOM 1482 C C . HIS A 1 185 ? 17.606 8.489 -9.560 1.00 86.44 185 HIS A C 1
ATOM 1484 O O . HIS A 1 185 ? 17.025 7.502 -9.107 1.00 86.44 185 HIS A O 1
ATOM 1490 N N . ALA A 1 186 ? 17.873 8.639 -10.859 1.00 89.12 186 ALA A N 1
ATOM 1491 C CA . ALA A 1 186 ? 17.461 7.676 -11.872 1.00 89.12 186 ALA A CA 1
ATOM 1492 C C . ALA A 1 186 ? 18.205 6.355 -11.675 1.00 89.12 186 ALA A C 1
ATOM 1494 O O . ALA A 1 186 ? 17.579 5.296 -11.594 1.00 89.12 186 ALA A O 1
ATOM 1495 N N . LYS A 1 187 ? 19.524 6.429 -11.468 1.00 89.50 187 LYS A N 1
ATOM 1496 C CA . LYS A 1 187 ? 20.348 5.257 -11.163 1.00 89.50 187 LYS A CA 1
ATOM 1497 C C . LYS A 1 187 ? 19.894 4.564 -9.880 1.00 89.50 187 LYS A C 1
ATOM 1499 O O . LYS A 1 187 ? 19.717 3.349 -9.865 1.00 89.50 187 LYS A O 1
ATOM 1504 N N . ARG A 1 188 ? 19.626 5.330 -8.816 1.00 87.31 188 ARG A N 1
ATOM 1505 C CA . ARG A 1 188 ? 19.132 4.777 -7.547 1.00 87.31 188 ARG A CA 1
ATOM 1506 C C . ARG A 1 188 ? 17.810 4.036 -7.731 1.00 87.31 188 ARG A C 1
ATOM 1508 O O . ARG A 1 188 ? 17.667 2.940 -7.200 1.00 87.31 188 ARG A O 1
ATOM 1515 N N . ILE A 1 189 ? 16.853 4.599 -8.469 1.00 86.06 189 ILE A N 1
ATOM 1516 C CA . ILE A 1 189 ? 15.583 3.918 -8.763 1.00 86.06 189 ILE A CA 1
ATOM 1517 C C . ILE A 1 189 ? 15.852 2.637 -9.549 1.00 86.06 189 ILE A C 1
ATOM 1519 O O . ILE A 1 189 ? 15.374 1.575 -9.157 1.00 86.06 189 ILE A O 1
ATOM 1523 N N . GLN A 1 190 ? 16.659 2.714 -10.607 1.00 86.06 190 GLN A N 1
ATOM 1524 C CA . GLN A 1 190 ? 16.916 1.572 -11.473 1.00 86.06 190 GLN A CA 1
ATOM 1525 C C . GLN A 1 190 ? 17.518 0.385 -10.713 1.00 86.06 190 GLN A C 1
ATOM 1527 O O . GLN A 1 190 ? 17.064 -0.745 -10.873 1.00 86.06 190 GLN A O 1
ATOM 1532 N N . GLU A 1 191 ? 18.491 0.654 -9.844 1.00 85.69 191 GLU A N 1
ATOM 1533 C CA . GLU A 1 191 ? 19.192 -0.365 -9.060 1.00 85.69 191 GLU A CA 1
ATOM 1534 C C . GLU A 1 191 ? 18.365 -0.914 -7.888 1.00 85.69 191 GLU A C 1
ATOM 1536 O O . GLU A 1 191 ? 18.612 -2.034 -7.448 1.00 85.69 191 GLU A O 1
ATOM 1541 N N . ASN A 1 192 ? 17.393 -0.151 -7.375 1.00 85.88 192 ASN A N 1
ATOM 1542 C CA . ASN A 1 192 ? 16.606 -0.549 -6.202 1.00 85.88 192 ASN A CA 1
ATOM 1543 C C . ASN A 1 192 ? 15.200 -1.052 -6.537 1.00 85.88 192 ASN A C 1
ATOM 1545 O O . ASN A 1 192 ? 14.572 -1.633 -5.660 1.00 85.88 192 ASN A O 1
ATOM 1549 N N . VAL A 1 193 ? 14.683 -0.819 -7.747 1.00 91.50 193 VAL A N 1
ATOM 1550 C CA . VAL A 1 193 ? 13.315 -1.193 -8.150 1.00 91.50 193 VAL A CA 1
ATOM 1551 C C . VAL A 1 193 ? 13.314 -2.298 -9.203 1.00 91.50 193 VAL A C 1
ATOM 1553 O O . VAL A 1 193 ? 12.542 -3.244 -9.088 1.00 91.50 193 VAL A O 1
ATOM 1556 N N . TYR A 1 194 ? 14.183 -2.234 -10.210 1.00 94.06 194 TYR A N 1
ATOM 1557 C CA . TYR A 1 194 ? 14.171 -3.190 -11.321 1.00 94.06 194 TYR A CA 1
ATOM 1558 C C . TYR A 1 194 ? 15.225 -4.276 -11.105 1.00 94.06 194 TYR A C 1
ATOM 1560 O O . TYR A 1 194 ? 16.290 -4.282 -11.724 1.00 94.06 194 TYR A O 1
ATOM 1568 N N . VAL A 1 195 ? 14.938 -5.181 -10.169 1.00 91.50 195 VAL A N 1
ATOM 1569 C CA . VAL A 1 195 ? 15.878 -6.215 -9.693 1.00 91.50 195 VAL A CA 1
ATOM 1570 C C . VAL A 1 195 ? 15.500 -7.633 -10.120 1.00 91.50 195 VAL A C 1
ATOM 1572 O O . VAL A 1 195 ? 16.263 -8.563 -9.869 1.00 91.50 195 VAL A O 1
ATOM 1575 N N . GLY A 1 196 ? 14.342 -7.813 -10.758 1.00 92.69 196 GLY A N 1
ATOM 1576 C CA . GLY A 1 196 ? 13.922 -9.103 -11.291 1.00 92.69 196 GLY A CA 1
ATOM 1577 C C . GLY A 1 196 ? 14.619 -9.473 -12.609 1.00 92.69 196 GLY A C 1
ATOM 1578 O O . GLY A 1 196 ? 15.497 -8.745 -13.087 1.00 92.69 196 GLY A O 1
ATOM 1579 N N . PRO A 1 197 ? 14.232 -10.607 -13.218 1.00 94.50 197 PRO A N 1
ATOM 1580 C CA . PRO A 1 197 ? 14.797 -11.046 -14.489 1.00 94.50 197 PRO A CA 1
ATOM 1581 C C . PRO A 1 197 ? 14.462 -10.068 -15.623 1.00 94.50 197 PRO A C 1
ATOM 1583 O O . PRO A 1 197 ? 13.472 -9.335 -15.575 1.00 94.50 197 PRO A O 1
ATOM 1586 N N . SER A 1 198 ? 15.299 -10.069 -16.654 1.00 95.50 198 SER A N 1
ATOM 1587 C CA . SER A 1 198 ? 15.101 -9.360 -17.921 1.00 95.50 198 SER A CA 1
ATOM 1588 C C . SER A 1 198 ? 15.363 -10.319 -19.066 1.00 95.50 198 SER A C 1
ATOM 1590 O O . SER A 1 198 ? 16.174 -11.226 -18.904 1.00 95.50 198 SER A O 1
ATOM 1592 N N . PHE A 1 199 ? 14.741 -10.062 -20.210 1.00 95.75 199 PHE A N 1
ATOM 1593 C CA . PHE A 1 199 ? 14.863 -10.893 -21.401 1.00 95.75 199 PHE A CA 1
ATOM 1594 C C . PHE A 1 199 ? 15.318 -10.018 -22.563 1.00 95.75 199 PHE A C 1
ATOM 1596 O O . PHE A 1 199 ? 14.848 -8.886 -22.713 1.00 95.75 199 PHE A O 1
ATOM 1603 N N . SER A 1 200 ? 16.279 -10.521 -23.323 1.00 95.75 200 SER A N 1
ATOM 1604 C CA . SER A 1 200 ? 16.802 -9.900 -24.533 1.00 95.75 200 SER A CA 1
ATOM 1605 C C . SER A 1 200 ? 15.793 -9.977 -25.680 1.00 95.75 200 SER A C 1
ATOM 1607 O O . SER A 1 2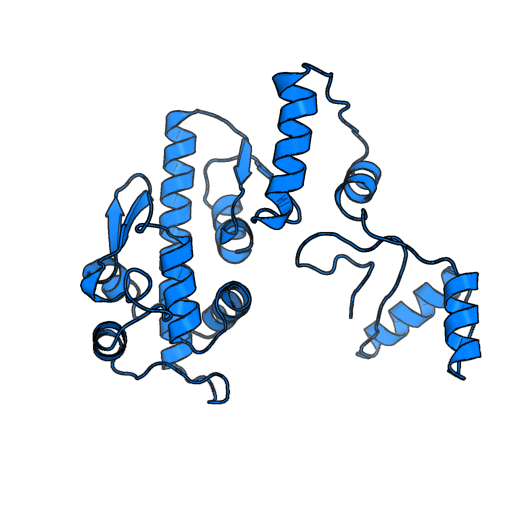00 ? 14.863 -10.783 -25.663 1.00 95.75 200 SER A O 1
ATOM 1609 N N . ASN A 1 201 ? 15.994 -9.147 -26.705 1.00 94.69 201 ASN A N 1
ATOM 1610 C CA . ASN A 1 201 ? 15.164 -9.202 -27.909 1.00 94.69 201 ASN A CA 1
ATOM 1611 C C . ASN A 1 201 ? 15.270 -10.561 -28.614 1.00 94.69 201 ASN A C 1
ATOM 1613 O O . ASN A 1 201 ? 14.279 -11.006 -29.178 1.00 94.69 201 ASN A O 1
ATOM 1617 N N . ASP A 1 202 ? 16.427 -11.225 -28.546 1.00 96.75 202 ASP A N 1
ATOM 1618 C CA . ASP A 1 202 ? 16.619 -12.549 -29.142 1.00 96.75 202 ASP A CA 1
ATOM 1619 C C . ASP A 1 202 ? 15.806 -13.616 -28.399 1.00 96.75 202 ASP A C 1
ATOM 1621 O O . ASP A 1 202 ? 15.115 -14.404 -29.032 1.00 96.75 202 ASP A O 1
ATOM 1625 N N . GLU A 1 203 ? 15.799 -13.597 -27.060 1.00 97.31 203 GLU A N 1
ATOM 1626 C CA . GLU A 1 203 ? 14.951 -14.499 -26.261 1.00 97.31 203 GLU A CA 1
ATOM 1627 C C . GLU A 1 203 ? 13.459 -14.272 -26.533 1.00 97.31 203 GLU A C 1
ATOM 1629 O O . GLU A 1 203 ? 12.700 -15.230 -26.680 1.00 97.31 203 GLU A O 1
ATOM 1634 N N . ILE A 1 204 ? 13.033 -13.007 -26.626 1.00 96.50 204 ILE A N 1
ATOM 1635 C CA . ILE A 1 204 ? 11.640 -12.653 -26.934 1.00 96.50 204 ILE A CA 1
ATOM 1636 C C . ILE A 1 204 ? 11.276 -13.109 -28.350 1.00 96.50 204 ILE A C 1
ATOM 1638 O O . ILE A 1 204 ? 10.215 -13.694 -28.547 1.00 96.50 204 ILE A O 1
ATOM 1642 N N . LYS A 1 205 ? 12.153 -12.878 -29.330 1.00 97.50 205 LYS A N 1
ATOM 1643 C CA . LYS A 1 205 ? 11.950 -13.291 -30.719 1.00 97.50 205 LYS A CA 1
ATOM 1644 C C . LYS A 1 205 ? 11.813 -14.808 -30.836 1.00 97.50 205 LYS A C 1
ATOM 1646 O O . LYS A 1 205 ? 10.840 -15.266 -31.425 1.00 97.50 205 LYS A O 1
ATOM 1651 N N . SER A 1 206 ? 12.727 -15.569 -30.234 1.00 98.06 206 SER A N 1
ATOM 1652 C CA . SER A 1 206 ? 12.656 -17.034 -30.228 1.00 98.06 206 SER A CA 1
ATOM 1653 C C . SER A 1 206 ? 11.344 -17.525 -29.622 1.00 98.06 206 SER A C 1
ATOM 1655 O O . SER A 1 206 ? 10.687 -18.375 -30.209 1.00 98.06 206 SER A O 1
ATOM 1657 N N . PHE A 1 207 ? 10.902 -16.935 -28.505 1.00 97.69 207 PHE A N 1
ATOM 1658 C CA . PHE A 1 207 ? 9.610 -17.271 -27.904 1.00 97.69 207 PHE A CA 1
ATOM 1659 C C . PHE A 1 207 ? 8.434 -17.014 -28.862 1.00 97.69 207 PHE A C 1
ATOM 1661 O O . PHE A 1 207 ? 7.540 -17.852 -28.967 1.00 97.69 207 PHE A O 1
ATOM 1668 N N . LEU A 1 208 ? 8.420 -15.876 -29.563 1.00 97.94 208 LEU A N 1
ATOM 1669 C CA . LEU A 1 208 ? 7.359 -15.541 -30.520 1.00 97.94 208 LEU A CA 1
ATOM 1670 C C . LEU A 1 208 ? 7.346 -16.511 -31.711 1.00 97.94 208 LEU A C 1
ATOM 1672 O O . LEU A 1 208 ? 6.280 -16.984 -32.097 1.00 97.94 208 LEU A O 1
ATOM 1676 N N . GLU A 1 209 ? 8.518 -16.855 -32.247 1.00 97.81 209 GLU A N 1
ATOM 1677 C CA . GLU A 1 209 ? 8.666 -17.786 -33.374 1.00 97.81 209 GLU A CA 1
ATOM 1678 C C . GLU A 1 209 ? 8.285 -19.223 -32.992 1.00 97.81 209 GLU A C 1
ATOM 1680 O O . GLU A 1 209 ? 7.496 -19.852 -33.695 1.00 97.81 209 GLU A O 1
ATOM 1685 N N . GLU A 1 210 ? 8.759 -19.728 -31.849 1.00 98.31 210 GLU A N 1
ATOM 1686 C CA . GLU A 1 210 ? 8.418 -21.066 -31.337 1.00 98.31 210 GLU A CA 1
ATOM 1687 C C . GLU A 1 210 ? 6.910 -21.239 -31.106 1.00 98.31 210 GLU A C 1
ATOM 1689 O O . GLU A 1 210 ? 6.368 -22.331 -31.291 1.00 98.31 210 GLU A O 1
ATOM 1694 N N . ASN A 1 211 ? 6.223 -20.160 -30.723 1.00 98.25 211 ASN A N 1
ATOM 1695 C CA . ASN A 1 211 ? 4.785 -20.163 -30.469 1.00 98.25 211 ASN A CA 1
ATOM 1696 C C . ASN A 1 211 ? 3.947 -19.716 -31.680 1.00 98.25 211 ASN A C 1
ATOM 1698 O O . ASN A 1 211 ? 2.726 -19.640 -31.558 1.00 98.25 211 ASN A O 1
ATOM 1702 N N . ASN A 1 212 ? 4.563 -19.461 -32.843 1.00 97.81 212 ASN A N 1
ATOM 1703 C CA . ASN A 1 212 ? 3.904 -18.958 -34.058 1.00 97.81 212 ASN A CA 1
ATOM 1704 C C . ASN A 1 212 ? 3.034 -17.708 -33.801 1.00 97.81 212 ASN A C 1
ATOM 1706 O O . ASN A 1 212 ? 1.884 -17.636 -34.235 1.00 97.81 212 ASN A O 1
ATOM 1710 N N . ILE A 1 213 ? 3.567 -16.742 -33.048 1.00 98.00 213 ILE A N 1
ATOM 1711 C CA . ILE A 1 213 ? 2.900 -15.476 -32.730 1.00 98.00 213 ILE A CA 1
ATOM 1712 C C . ILE A 1 213 ? 3.381 -14.408 -33.711 1.00 98.00 213 ILE A C 1
ATOM 1714 O O . ILE A 1 213 ? 4.577 -14.129 -33.776 1.00 98.00 213 ILE A O 1
ATOM 1718 N N . ASP A 1 214 ? 2.454 -13.779 -34.433 1.00 97.75 214 ASP A N 1
ATOM 1719 C CA . ASP A 1 214 ? 2.775 -12.681 -35.348 1.00 97.75 214 ASP A CA 1
ATOM 1720 C C . ASP A 1 214 ? 3.325 -11.464 -34.591 1.00 97.75 214 ASP A C 1
ATOM 1722 O O . ASP A 1 214 ? 2.778 -11.039 -33.568 1.00 97.75 214 ASP A O 1
ATOM 1726 N N . TYR A 1 215 ? 4.407 -10.880 -35.108 1.00 96.94 215 TYR A N 1
ATOM 1727 C CA . TYR A 1 215 ? 5.055 -9.720 -34.504 1.00 96.94 215 TYR A CA 1
ATOM 1728 C C . TYR A 1 215 ? 5.667 -8.785 -35.548 1.00 96.94 215 TYR A C 1
ATOM 1730 O O . TYR A 1 215 ? 6.002 -9.183 -36.662 1.00 96.94 215 TYR A O 1
ATOM 1738 N N . GLU A 1 216 ? 5.867 -7.531 -35.146 1.00 96.56 216 GLU A N 1
ATOM 1739 C CA . GLU A 1 216 ? 6.633 -6.543 -35.899 1.00 96.56 216 GLU A CA 1
ATOM 1740 C C . GLU A 1 216 ? 7.811 -6.063 -35.050 1.00 96.56 216 GLU A C 1
ATOM 1742 O O . GLU A 1 216 ? 7.666 -5.760 -33.862 1.00 96.56 216 GLU A O 1
ATOM 1747 N N . TYR A 1 217 ? 8.992 -5.980 -35.661 1.00 96.00 217 TYR A N 1
ATOM 1748 C CA . TYR A 1 217 ? 10.142 -5.369 -35.013 1.00 96.00 217 TYR A CA 1
ATOM 1749 C C . TYR A 1 217 ? 10.132 -3.856 -35.234 1.00 96.00 217 TYR A C 1
ATOM 1751 O O . TYR A 1 217 ? 10.289 -3.382 -36.358 1.00 96.00 217 TYR A O 1
ATOM 1759 N N . LEU A 1 218 ? 10.025 -3.102 -34.142 1.00 96.69 218 LEU A N 1
ATOM 1760 C CA . LEU A 1 218 ? 10.106 -1.645 -34.151 1.00 96.69 218 LEU A CA 1
ATOM 1761 C C . LEU A 1 218 ? 11.418 -1.176 -33.525 1.00 96.69 218 LEU A C 1
ATOM 1763 O O . LEU A 1 218 ? 11.844 -1.663 -32.474 1.00 96.69 218 LEU A O 1
ATOM 1767 N N . THR A 1 219 ? 12.040 -0.161 -34.125 1.00 96.56 219 THR A N 1
ATOM 1768 C CA . THR A 1 219 ? 13.115 0.576 -33.447 1.00 96.56 219 THR A CA 1
ATOM 1769 C C . THR A 1 219 ? 12.577 1.276 -32.196 1.00 96.56 219 THR A C 1
ATOM 1771 O O . THR A 1 219 ? 11.374 1.500 -32.057 1.00 96.56 219 THR A O 1
ATOM 1774 N N . ARG A 1 220 ? 13.461 1.675 -31.270 1.00 94.62 220 ARG A N 1
ATOM 1775 C CA . ARG A 1 220 ? 13.041 2.331 -30.018 1.00 94.62 220 ARG A CA 1
ATOM 1776 C C . ARG A 1 220 ? 12.187 3.577 -30.264 1.00 94.62 220 ARG A C 1
ATOM 1778 O O . ARG A 1 220 ? 11.210 3.777 -29.552 1.00 94.62 220 ARG A O 1
ATOM 1785 N N . GLU A 1 221 ? 12.548 4.401 -31.244 1.00 97.88 221 GLU A N 1
ATOM 1786 C CA . GLU A 1 221 ? 11.798 5.616 -31.568 1.00 97.88 221 GLU A CA 1
ATOM 1787 C C . GLU A 1 221 ? 10.406 5.285 -32.118 1.00 97.88 221 GLU A C 1
ATOM 1789 O O . GLU A 1 221 ? 9.410 5.794 -31.602 1.00 97.88 221 GLU A O 1
ATOM 1794 N N . GLN A 1 222 ? 10.325 4.365 -33.085 1.00 98.19 222 GLN A N 1
ATOM 1795 C CA . GLN A 1 222 ? 9.054 3.909 -33.655 1.00 98.19 222 GLN A CA 1
ATOM 1796 C C . GLN A 1 222 ? 8.153 3.270 -32.596 1.00 98.19 222 GLN A C 1
ATOM 1798 O O . GLN A 1 222 ? 6.961 3.566 -32.552 1.00 98.19 222 GLN A O 1
ATOM 1803 N N . LEU A 1 223 ? 8.714 2.438 -31.714 1.00 97.12 223 LEU A N 1
ATOM 1804 C CA . LEU A 1 223 ? 7.984 1.806 -30.618 1.00 97.12 223 LEU A CA 1
ATOM 1805 C C . LEU A 1 223 ? 7.358 2.857 -29.697 1.00 97.12 223 LEU A C 1
ATOM 1807 O O . LEU A 1 223 ? 6.176 2.760 -29.373 1.00 97.12 223 LEU A O 1
ATOM 1811 N N . LEU A 1 224 ? 8.130 3.870 -29.289 1.00 97.56 224 LEU A N 1
ATOM 1812 C CA . LEU A 1 224 ? 7.645 4.931 -28.406 1.00 97.56 224 LEU A CA 1
ATOM 1813 C C . LEU A 1 224 ? 6.569 5.787 -29.081 1.00 97.56 224 LEU A C 1
ATOM 1815 O O . LEU A 1 224 ? 5.536 6.041 -28.465 1.00 97.56 224 LEU A O 1
ATOM 1819 N N . GLN A 1 225 ? 6.775 6.193 -30.337 1.00 98.25 225 GLN A N 1
ATOM 1820 C CA . GLN A 1 225 ? 5.789 6.968 -31.097 1.00 98.25 225 GLN A CA 1
ATOM 1821 C C . GLN A 1 225 ? 4.489 6.180 -31.302 1.00 98.25 225 GLN A C 1
ATOM 1823 O O . GLN A 1 225 ? 3.404 6.702 -31.046 1.00 98.25 225 GLN A O 1
ATOM 1828 N N . THR A 1 226 ? 4.595 4.909 -31.695 1.00 98.00 226 THR A N 1
ATOM 1829 C CA . THR A 1 226 ? 3.443 4.021 -31.914 1.00 98.00 226 THR A CA 1
ATOM 1830 C C . THR A 1 226 ? 2.679 3.793 -30.617 1.00 98.00 226 THR A C 1
ATOM 1832 O O . THR A 1 226 ? 1.465 3.961 -30.578 1.00 98.00 226 THR A O 1
ATOM 1835 N N . THR A 1 227 ? 3.385 3.491 -29.527 1.00 97.44 227 THR A N 1
ATOM 1836 C CA . THR A 1 227 ? 2.765 3.261 -28.215 1.00 97.44 227 THR A CA 1
ATOM 1837 C C . THR A 1 227 ? 2.075 4.518 -27.695 1.00 97.44 227 THR A C 1
ATOM 1839 O O . THR A 1 227 ? 0.933 4.450 -27.250 1.00 97.44 227 THR A O 1
ATOM 1842 N N . ALA A 1 228 ? 2.725 5.682 -27.795 1.00 97.94 228 ALA A N 1
ATOM 1843 C CA . ALA A 1 228 ? 2.129 6.953 -27.391 1.00 97.94 228 ALA A CA 1
ATOM 1844 C C . ALA A 1 228 ? 0.865 7.274 -28.201 1.00 97.94 228 ALA A C 1
ATOM 1846 O O . ALA A 1 228 ? -0.136 7.706 -27.627 1.00 97.94 228 ALA A O 1
ATOM 1847 N N . LYS A 1 229 ? 0.886 7.010 -29.514 1.00 98.38 229 LYS A N 1
ATOM 1848 C CA . LYS A 1 229 ? -0.286 7.156 -30.380 1.00 98.38 229 LYS A CA 1
ATOM 1849 C C . LYS A 1 229 ? -1.419 6.224 -29.943 1.00 98.38 229 LYS A C 1
ATOM 1851 O O . LYS A 1 229 ? -2.520 6.711 -29.702 1.00 98.38 229 LYS A O 1
ATOM 1856 N N . LEU A 1 230 ? -1.139 4.932 -29.753 1.00 98.25 230 LEU A N 1
ATOM 1857 C CA . LEU A 1 230 ? -2.129 3.942 -29.311 1.00 98.25 230 LEU A CA 1
ATOM 1858 C C . LEU A 1 230 ? -2.798 4.356 -27.994 1.00 98.25 230 LEU A C 1
ATOM 1860 O O . LEU A 1 230 ? -4.025 4.336 -27.905 1.00 98.25 230 LEU A O 1
ATOM 1864 N N . ILE A 1 231 ? -2.007 4.798 -27.010 1.00 97.75 231 ILE A N 1
ATOM 1865 C CA . ILE A 1 231 ? -2.514 5.305 -25.727 1.00 97.75 231 ILE A CA 1
ATOM 1866 C C . ILE A 1 231 ? -3.386 6.552 -25.936 1.00 97.75 231 ILE A C 1
ATOM 1868 O O . ILE A 1 231 ? -4.464 6.651 -25.352 1.00 97.75 231 ILE A O 1
ATOM 1872 N N . SER A 1 232 ? -2.958 7.501 -26.779 1.00 98.25 232 SER A N 1
ATOM 1873 C CA . SER A 1 232 ? -3.733 8.721 -27.070 1.00 98.25 232 SER A CA 1
ATOM 1874 C C . SER A 1 232 ? -5.082 8.431 -27.740 1.00 98.25 232 SER A C 1
ATOM 1876 O O . SER A 1 232 ? -6.040 9.182 -27.571 1.00 98.25 232 SER A O 1
ATOM 1878 N N . GLU A 1 233 ? -5.169 7.302 -28.439 1.00 98.25 233 GLU A N 1
ATOM 1879 C CA . GLU A 1 233 ? -6.372 6.787 -29.093 1.00 98.25 233 GLU A CA 1
ATOM 1880 C C . GLU A 1 233 ? -7.203 5.884 -28.159 1.00 98.25 233 GLU A C 1
ATOM 1882 O O . GLU A 1 233 ? -8.152 5.246 -28.604 1.00 98.25 233 GLU A O 1
ATOM 1887 N N . GLN A 1 234 ? -6.887 5.862 -26.856 1.00 97.69 234 GLN A N 1
ATOM 1888 C CA . GLN A 1 234 ? -7.569 5.092 -25.805 1.00 97.69 234 GLN A CA 1
ATOM 1889 C C . GLN A 1 234 ? -7.457 3.566 -25.953 1.00 97.69 234 GLN A C 1
ATOM 1891 O O . GLN A 1 234 ? -8.252 2.824 -25.373 1.00 97.69 234 GLN A O 1
ATOM 1896 N N . ASN A 1 235 ? -6.455 3.078 -26.691 1.00 98.19 235 ASN A N 1
ATOM 1897 C CA . ASN A 1 235 ? -6.153 1.651 -26.722 1.00 98.19 235 ASN A CA 1
ATOM 1898 C C . ASN A 1 235 ? -5.471 1.209 -25.419 1.00 98.19 235 ASN A C 1
ATOM 1900 O O . ASN A 1 235 ? -4.729 1.968 -24.793 1.00 98.19 235 ASN A O 1
ATOM 1904 N N . VAL A 1 236 ? -5.690 -0.052 -25.047 1.00 97.56 236 VAL A N 1
ATOM 1905 C CA . VAL A 1 236 ? -5.000 -0.713 -23.932 1.00 97.56 236 VAL A CA 1
ATOM 1906 C C . VAL A 1 236 ? -3.719 -1.353 -24.463 1.00 97.56 236 VAL A C 1
ATOM 1908 O O . VAL A 1 236 ? -3.784 -2.135 -25.412 1.00 97.56 236 VAL A O 1
ATOM 1911 N N . VAL A 1 237 ? -2.564 -1.045 -23.864 1.00 97.44 237 VAL A N 1
ATOM 1912 C CA . VAL A 1 237 ? -1.260 -1.510 -24.361 1.00 97.44 237 VAL A CA 1
ATOM 1913 C C . VAL A 1 237 ? -0.494 -2.236 -23.263 1.00 97.44 237 VAL A C 1
ATOM 1915 O O . VAL A 1 237 ? 0.013 -1.628 -22.328 1.00 97.44 237 VAL A O 1
ATOM 1918 N N . GLY A 1 238 ? -0.329 -3.550 -23.423 1.00 97.56 238 GLY A N 1
ATOM 1919 C CA . GLY A 1 238 ? 0.609 -4.309 -22.601 1.00 97.56 238 GLY A CA 1
ATOM 1920 C C . GLY A 1 238 ? 2.044 -3.841 -22.854 1.00 97.56 238 GLY A C 1
ATOM 1921 O O . GLY A 1 238 ? 2.515 -3.849 -23.990 1.00 97.56 238 GLY A O 1
ATOM 1922 N N . TRP A 1 239 ? 2.747 -3.447 -21.798 1.00 96.56 239 TRP A N 1
ATOM 1923 C CA . TRP A 1 239 ? 4.095 -2.903 -21.874 1.00 96.56 239 TRP A CA 1
ATOM 1924 C C . TRP A 1 239 ? 5.089 -3.764 -21.093 1.00 96.56 239 TRP A C 1
ATOM 1926 O O . TRP A 1 239 ? 5.050 -3.849 -19.861 1.00 96.56 239 TRP A O 1
ATOM 1936 N N . TYR A 1 240 ? 5.997 -4.397 -21.838 1.00 95.62 240 TYR A N 1
ATOM 1937 C CA . TYR A 1 240 ? 6.988 -5.346 -21.341 1.00 95.62 240 TYR A CA 1
ATOM 1938 C C . TYR A 1 240 ? 8.395 -4.896 -21.743 1.00 95.62 240 TYR A C 1
ATOM 1940 O O . TYR A 1 240 ? 8.756 -4.946 -22.916 1.00 95.62 240 TYR A O 1
ATOM 1948 N N . GLN A 1 241 ? 9.214 -4.462 -20.784 1.00 94.12 241 GLN A N 1
ATOM 1949 C CA . GLN A 1 241 ? 10.603 -4.069 -21.053 1.00 94.12 241 GLN A CA 1
ATOM 1950 C C . GLN A 1 241 ? 11.518 -4.330 -19.854 1.00 94.12 241 GLN A C 1
ATOM 1952 O O . GLN A 1 241 ? 11.074 -4.339 -18.708 1.00 94.12 241 GLN A O 1
ATOM 1957 N N . GLY A 1 242 ? 12.814 -4.511 -20.110 1.00 94.31 242 GLY A N 1
ATOM 1958 C CA . GLY A 1 242 ? 13.849 -4.526 -19.075 1.00 94.31 242 GLY A CA 1
ATOM 1959 C C . GLY A 1 242 ? 13.618 -5.516 -17.923 1.00 94.31 242 GLY A C 1
ATOM 1960 O O . GLY A 1 242 ? 12.929 -6.536 -18.054 1.00 94.31 242 GLY A O 1
ATOM 1961 N N . LYS A 1 243 ? 14.249 -5.209 -16.784 1.00 95.75 243 LYS A N 1
ATOM 1962 C CA . LYS A 1 243 ? 14.159 -6.001 -15.551 1.00 95.75 243 LYS A CA 1
ATOM 1963 C C . LYS A 1 243 ? 12.817 -5.795 -14.860 1.00 95.75 243 LYS A C 1
ATOM 1965 O O . LYS A 1 243 ? 12.372 -4.660 -14.716 1.00 95.75 243 LYS A O 1
ATOM 1970 N N . ILE A 1 244 ? 12.210 -6.876 -14.387 1.00 94.75 244 ILE A N 1
ATOM 1971 C CA . ILE A 1 244 ? 10.944 -6.825 -13.645 1.00 94.75 244 ILE A CA 1
ATOM 1972 C C . ILE A 1 244 ? 11.090 -5.950 -12.388 1.00 94.75 244 ILE A C 1
ATOM 1974 O O . ILE A 1 244 ? 12.095 -6.044 -11.671 1.00 94.75 244 ILE A O 1
ATOM 1978 N N . GLU A 1 245 ? 10.092 -5.102 -12.125 1.00 94.19 245 GLU A N 1
ATOM 1979 C CA . GLU A 1 245 ? 9.989 -4.383 -10.853 1.00 94.19 245 GLU A CA 1
ATOM 1980 C C . GLU A 1 245 ? 9.661 -5.328 -9.686 1.00 94.19 245 GLU A C 1
ATOM 1982 O O . GLU A 1 245 ? 8.858 -6.247 -9.823 1.00 94.19 245 GLU A O 1
ATOM 1987 N N . TRP A 1 246 ? 10.269 -5.113 -8.515 1.00 91.44 246 TRP A N 1
ATOM 1988 C CA . TRP A 1 246 ? 9.891 -5.847 -7.302 1.00 91.44 246 TRP A CA 1
ATOM 1989 C C . TRP A 1 246 ? 8.863 -5.073 -6.470 1.00 91.44 246 TRP A C 1
ATOM 1991 O O . TRP A 1 246 ? 8.879 -3.843 -6.401 1.00 91.44 246 TRP A O 1
ATOM 2001 N N . GLY A 1 247 ? 7.996 -5.816 -5.785 1.00 90.25 247 GLY A N 1
ATOM 2002 C CA . GLY A 1 247 ? 6.848 -5.267 -5.069 1.00 90.25 247 GLY A CA 1
ATOM 2003 C C . GLY A 1 247 ? 5.545 -5.413 -5.865 1.00 90.25 247 GLY A C 1
ATOM 2004 O O . GLY A 1 247 ? 5.537 -5.968 -6.960 1.00 90.25 247 GLY A O 1
ATOM 2005 N N . PRO A 1 248 ? 4.412 -4.961 -5.306 1.00 89.38 248 PRO A N 1
ATOM 2006 C CA . PRO A 1 248 ? 3.086 -5.265 -5.847 1.00 89.38 248 PRO A CA 1
ATOM 2007 C C . PRO A 1 248 ? 2.601 -4.282 -6.926 1.00 89.38 248 PRO A C 1
ATOM 2009 O O . PRO A 1 248 ? 1.442 -4.349 -7.334 1.00 89.38 248 PRO A O 1
ATOM 2012 N N . ARG A 1 249 ? 3.421 -3.307 -7.335 1.00 90.81 249 ARG A N 1
ATOM 2013 C CA . ARG A 1 249 ? 3.033 -2.255 -8.284 1.00 90.81 249 ARG A CA 1
ATOM 2014 C C . ARG A 1 249 ? 3.833 -2.386 -9.569 1.00 90.81 249 ARG A C 1
ATOM 2016 O O . ARG A 1 249 ? 5.053 -2.449 -9.510 1.00 90.81 249 ARG A O 1
ATOM 2023 N N . ALA A 1 250 ? 3.134 -2.344 -10.697 1.00 93.88 250 ALA A N 1
ATOM 2024 C CA . ALA A 1 250 ? 3.741 -2.105 -11.997 1.00 93.88 250 ALA A CA 1
ATOM 2025 C C . ALA A 1 250 ? 4.282 -0.667 -12.057 1.00 93.88 250 ALA A C 1
ATOM 2027 O O . ALA A 1 250 ? 3.581 0.273 -11.674 1.00 93.88 250 ALA A O 1
ATOM 2028 N N . LEU A 1 251 ? 5.522 -0.494 -12.516 1.00 94.31 251 LEU A N 1
ATOM 2029 C CA . LEU A 1 251 ? 6.241 0.783 -12.561 1.00 94.31 251 LEU A CA 1
ATOM 2030 C C . LEU A 1 251 ? 6.814 1.073 -13.958 1.00 94.31 251 LEU A C 1
ATOM 2032 O O . LEU A 1 251 ? 7.709 1.900 -14.107 1.00 94.31 251 LEU A O 1
ATOM 2036 N N . GLY A 1 252 ? 6.250 0.447 -14.994 1.00 93.50 252 GLY A N 1
ATOM 2037 C CA . GLY A 1 252 ? 6.599 0.709 -16.388 1.00 93.50 252 GLY A CA 1
ATOM 2038 C C . GLY A 1 252 ? 7.501 -0.340 -17.031 1.00 93.50 252 GLY A C 1
ATOM 2039 O O . GLY A 1 252 ? 7.911 -0.132 -18.170 1.00 93.50 252 GLY A O 1
ATOM 2040 N N . ASN A 1 253 ? 7.800 -1.460 -16.365 1.00 95.25 253 ASN A N 1
ATOM 2041 C CA . ASN A 1 253 ? 8.466 -2.603 -16.996 1.00 95.25 253 ASN A CA 1
ATOM 2042 C C . ASN A 1 253 ? 7.523 -3.793 -17.217 1.00 95.25 253 ASN A C 1
ATOM 2044 O O . ASN A 1 253 ? 7.748 -4.555 -18.157 1.00 95.25 253 ASN A O 1
ATOM 2048 N N . ARG A 1 254 ? 6.470 -3.945 -16.408 1.00 96.31 254 ARG A N 1
ATOM 2049 C CA . ARG A 1 254 ? 5.368 -4.911 -16.578 1.00 96.31 254 ARG A CA 1
ATOM 2050 C C . ARG A 1 254 ? 4.027 -4.210 -16.347 1.00 96.31 254 ARG A C 1
ATOM 2052 O O . ARG A 1 254 ? 3.427 -4.356 -15.286 1.00 96.31 254 ARG A O 1
ATOM 2059 N N . SER A 1 255 ? 3.588 -3.419 -17.322 1.00 96.94 255 SER A N 1
ATOM 2060 C CA . SER A 1 255 ? 2.415 -2.538 -17.204 1.00 96.94 255 SER A CA 1
ATOM 2061 C C . SER A 1 255 ? 1.358 -2.812 -18.276 1.00 96.94 255 SER A C 1
ATOM 2063 O O . SER A 1 255 ? 1.617 -3.533 -19.238 1.00 96.94 255 SER A O 1
ATOM 2065 N N . ILE A 1 256 ? 0.172 -2.233 -18.081 1.00 95.31 256 ILE A N 1
ATOM 2066 C CA . ILE A 1 256 ? -0.960 -2.188 -19.017 1.00 95.31 256 ILE A CA 1
ATOM 2067 C C . ILE A 1 256 ? -1.409 -0.729 -19.127 1.00 95.31 256 ILE A C 1
ATOM 2069 O O . ILE A 1 256 ? -1.333 -0.047 -18.075 1.00 95.31 256 ILE A O 1
#